Protein AF-A0A6J4F9N8-F1 (afdb_monomer_lite)

Foldseek 3Di:
DDDDDDDPPPPDPVVVVVVVLVVVLVVLVVVLVVVLPPDDPVLNVLSVVLNVLLVVLSVVVVVPDPVVSSVVSVLVSLLSVVLSVLVPDDPDDDDDPVPCVCVCVSDPVVLVVVLVVQAAEAEADFPLCVCLLFAFDDLVQPDAVVSVLVVLVVQLVRRLVRVVVVVDDPQRSSLLSLLQNLLRQAAEAADPCRVWDFALCGHPVDHHPDDDDDPVSSSPHNTHHQVSSAQSSVVSCVVVVWDKFWKDDVPHIFIWTDDPNAIWTAGSLQSKIKRHDLQVQAQNHYIYIYGYRGSCVDPHDNDDPVSVSVNVVVCSCSSRRVGDDIDTDPRDPDDPPVPVPDDPDPDDDD

Radius of gyration: 24.12 Å; chains: 1; bounding box: 54×100×50 Å

Sequence (350 aa):
MAMSGRSVLARCPRYWAERAVLVVSCGALLWGILFVTDGNAKTRVVIAAAGVAFVVATMMVMRGLPRRVTAASLAIGIGLALAVSYVGDYRHHRKLALWKQVFEESLPGAVQSELADRNTILTFRAPSALDMLLSGIDKSTLHDFADVVAAANKFHDRVAPEFRRQRLSDEQARVASLMMFTSGLWGYGNVAAPDKPGCVGTNERKTITGRALTFQDYLESDIGCCTDYAYLLHALLDAAGFTNRLSSIPGHIFNEVQIRGRWHTVDANINVVTDHAWNDVGPQTPLEIMIFPHPGLTPGRLYRRSLLPFRVSQIVRMAAGLVEEASHPAEPPLFLSVSAGAEPAPGTVN

pLDDT: mean 77.74, std 21.71, range [33.16, 98.62]

Secondary structure (DSSP, 8-state):
-------GGGG-HHHHHHHHHHHHHHHHHHHHHHHTTSS-HHHHHHHHHHHHHHHHHHHHHHTT--HHHHHHHHHHHHHHHHHHHHHH--S---SSTHHHHHHHHSS-HHHHHHHHHH-EEEE---GGGHHHHHH----TT--SHHHHHHHHHHHHHHHHHHHHHTT--HHHHHHHHHHHHHHTT-EES-SS-TTS--SSSBSSS-B--SSPPPHHHHHH-SEE-HHHHHHHHHHHHHHTT--EEEEEETTEEEEEEEETTEEEEEETTTTEEESS-GGG--TT---EEEE---GGGSSSTT--TTHHHHHHHHHHHHHHT-PPPPB-PPPPTTS-GGGGG-PPPS----

Structure (mmCIF, N/CA/C/O backbone):
data_AF-A0A6J4F9N8-F1
#
_entry.id   AF-A0A6J4F9N8-F1
#
loop_
_atom_site.group_PDB
_atom_site.id
_atom_site.type_symbol
_atom_site.label_atom_id
_atom_site.label_alt_id
_atom_site.label_comp_id
_atom_site.label_asym_id
_atom_site.label_entity_id
_atom_site.label_seq_id
_atom_site.pdbx_PDB_ins_code
_atom_site.Cartn_x
_atom_site.Cartn_y
_atom_site.Cartn_z
_atom_site.occupancy
_atom_site.B_iso_or_equiv
_atom_site.auth_seq_id
_atom_site.auth_comp_id
_atom_site.auth_asym_id
_atom_site.auth_atom_id
_atom_site.pdbx_PDB_model_num
ATOM 1 N N . MET A 1 1 ? -34.728 69.073 15.956 1.00 38.75 1 MET A N 1
ATOM 2 C CA . MET A 1 1 ? -34.961 67.652 15.615 1.00 38.75 1 MET A CA 1
ATOM 3 C C . MET A 1 1 ? -34.344 67.382 14.254 1.00 38.75 1 MET A C 1
ATOM 5 O O . MET A 1 1 ? -34.886 67.838 13.260 1.00 38.75 1 MET A O 1
ATOM 9 N N . ALA A 1 2 ? -33.191 66.717 14.211 1.00 33.16 2 ALA A N 1
ATOM 10 C CA . ALA A 1 2 ? -32.554 66.281 12.971 1.00 33.16 2 ALA A CA 1
ATOM 11 C C . ALA A 1 2 ? -32.327 64.768 13.081 1.00 33.16 2 ALA A C 1
ATOM 13 O O . ALA A 1 2 ? -31.493 64.326 13.870 1.00 33.16 2 ALA A O 1
ATOM 14 N N . MET A 1 3 ? -33.113 63.975 12.349 1.00 35.97 3 MET A N 1
ATOM 15 C CA . MET A 1 3 ? -32.867 62.539 12.207 1.00 35.97 3 MET A CA 1
ATOM 16 C C . MET A 1 3 ? -31.906 62.330 11.040 1.00 35.97 3 MET A C 1
ATOM 18 O O . MET A 1 3 ? -32.198 62.700 9.906 1.00 35.97 3 MET A O 1
ATOM 22 N N . SER A 1 4 ? -30.742 61.757 11.339 1.00 43.94 4 SER A N 1
ATOM 23 C CA . SER A 1 4 ? -29.754 61.361 10.341 1.00 43.94 4 SER A CA 1
ATOM 24 C C . SER A 1 4 ? -30.119 59.994 9.760 1.00 43.94 4 SER A C 1
ATOM 26 O O . SER A 1 4 ? -30.291 59.012 10.482 1.00 43.94 4 SER A O 1
ATOM 28 N N . GLY A 1 5 ? -30.239 59.930 8.435 1.00 48.72 5 GLY A N 1
ATOM 29 C CA . GLY A 1 5 ? -30.303 58.678 7.694 1.00 48.72 5 GLY A CA 1
ATOM 30 C C . GLY A 1 5 ? -28.911 58.058 7.598 1.00 48.72 5 GLY A C 1
ATOM 31 O O . GLY A 1 5 ? -28.045 58.577 6.895 1.00 48.72 5 GLY A O 1
ATOM 32 N N . ARG A 1 6 ? -28.690 56.930 8.280 1.00 40.31 6 ARG A N 1
ATOM 33 C CA . ARG A 1 6 ? -27.560 56.028 8.016 1.00 40.31 6 ARG A CA 1
ATOM 34 C C . ARG A 1 6 ? -28.066 54.632 7.638 1.00 40.31 6 ARG A C 1
ATOM 36 O O . ARG A 1 6 ? -28.564 53.882 8.467 1.00 40.31 6 ARG A O 1
ATOM 43 N N . SER A 1 7 ? -27.956 54.377 6.333 1.00 44.25 7 SER A N 1
ATOM 44 C CA . SER A 1 7 ? -27.732 53.116 5.605 1.00 44.25 7 SER A CA 1
ATOM 45 C C . SER A 1 7 ? -28.177 51.777 6.228 1.00 44.25 7 SER A C 1
ATOM 47 O O . SER A 1 7 ? -27.459 51.119 6.977 1.00 44.25 7 SER A O 1
ATOM 49 N N . VAL A 1 8 ? -29.298 51.264 5.710 1.00 48.59 8 VAL A N 1
ATOM 50 C CA . VAL A 1 8 ? -29.807 49.886 5.894 1.00 48.59 8 VAL A CA 1
ATOM 51 C C . VAL A 1 8 ? -28.919 48.812 5.224 1.00 48.59 8 VAL A C 1
ATOM 53 O O . VAL A 1 8 ? -29.010 47.631 5.547 1.00 48.59 8 VAL A O 1
ATOM 56 N N . LEU A 1 9 ? -27.985 49.187 4.343 1.00 46.53 9 LEU A N 1
ATOM 57 C CA . LEU A 1 9 ? -27.173 48.231 3.570 1.00 46.53 9 LEU A CA 1
ATOM 58 C C . LEU A 1 9 ? -26.030 47.551 4.351 1.00 46.53 9 LEU A C 1
ATOM 60 O O . LEU A 1 9 ? -25.454 46.584 3.862 1.00 46.53 9 LEU A O 1
ATOM 64 N N . ALA A 1 10 ? -25.707 47.991 5.570 1.00 45.78 10 ALA A N 1
ATOM 65 C CA . ALA A 1 10 ? -24.584 47.428 6.330 1.00 45.78 10 ALA A CA 1
ATOM 66 C C . ALA A 1 10 ? -24.893 46.090 7.037 1.00 45.78 10 ALA A C 1
ATOM 68 O O . ALA A 1 10 ? -23.969 45.438 7.517 1.00 45.78 10 ALA A O 1
ATOM 69 N N . ARG A 1 11 ? -26.162 45.658 7.105 1.00 43.62 11 ARG A N 1
ATOM 70 C CA . ARG A 1 11 ? -26.585 44.487 7.904 1.00 43.62 11 ARG A CA 1
ATOM 71 C C . ARG A 1 11 ? -27.179 43.331 7.095 1.00 43.62 11 ARG A C 1
ATOM 73 O O . ARG A 1 11 ? -27.934 42.543 7.650 1.00 43.62 11 ARG A O 1
ATOM 80 N N . CYS A 1 12 ? -26.854 43.203 5.807 1.00 41.03 12 CYS A N 1
ATOM 81 C CA . CYS A 1 12 ? -27.283 42.049 5.013 1.00 41.03 12 CYS A CA 1
ATOM 82 C C . CYS A 1 12 ? -26.115 41.053 4.839 1.00 41.03 12 CYS A C 1
ATOM 84 O O . CYS A 1 12 ? -25.201 41.333 4.060 1.00 41.03 12 CYS A O 1
ATOM 86 N N . PRO A 1 13 ? -26.112 39.891 5.525 1.00 51.88 13 PRO A N 1
ATOM 87 C CA . PRO A 1 13 ? -25.023 38.905 5.446 1.00 51.88 13 PRO A CA 1
ATOM 88 C C . PRO A 1 13 ? -24.770 38.390 4.022 1.00 51.88 13 PRO A C 1
ATOM 90 O O . PRO A 1 13 ? -23.640 38.068 3.662 1.00 51.88 13 PRO A O 1
ATOM 93 N N . ARG A 1 14 ? -25.817 38.373 3.186 1.00 51.09 14 ARG A N 1
ATOM 94 C CA . ARG A 1 14 ? -25.760 37.952 1.779 1.00 51.09 14 ARG A CA 1
ATOM 95 C C . ARG A 1 14 ? -24.867 38.865 0.930 1.00 51.09 14 ARG A C 1
ATOM 97 O O . ARG A 1 14 ? -24.064 38.376 0.146 1.00 51.09 14 ARG A O 1
ATOM 104 N N . TYR A 1 15 ? -24.933 40.175 1.170 1.00 50.28 15 TYR A N 1
ATOM 105 C CA . TYR A 1 15 ? -24.159 41.182 0.436 1.00 50.28 15 TYR A CA 1
ATOM 106 C C . TYR A 1 15 ? -22.647 41.074 0.701 1.00 50.28 15 TYR A C 1
ATOM 108 O O . TYR A 1 15 ? -21.830 41.233 -0.206 1.00 50.28 15 TYR A O 1
ATOM 116 N N . TRP A 1 16 ? -22.261 40.757 1.940 1.00 51.81 16 TRP A N 1
ATOM 117 C CA . TRP A 1 16 ? -20.855 40.566 2.306 1.00 51.81 16 TRP A CA 1
ATOM 118 C C . TRP A 1 16 ? -20.297 39.227 1.816 1.00 51.81 16 TRP A C 1
ATOM 120 O O . TRP A 1 16 ? -19.148 39.180 1.379 1.00 51.81 16 TRP A O 1
ATOM 130 N N . ALA A 1 17 ? -21.112 38.167 1.807 1.00 52.03 17 ALA A N 1
ATOM 131 C CA . ALA A 1 17 ? -20.725 36.872 1.249 1.00 52.03 17 ALA A CA 1
ATOM 132 C C . ALA A 1 17 ? -20.471 36.951 -0.269 1.00 52.03 17 ALA A C 1
ATOM 134 O O . ALA A 1 17 ? -19.456 36.453 -0.749 1.00 52.03 17 ALA A O 1
ATOM 135 N N . GLU A 1 18 ? -21.334 37.644 -1.017 1.00 49.66 18 GLU A N 1
ATOM 136 C CA . GLU A 1 18 ? -21.176 37.835 -2.467 1.00 49.66 18 GLU A CA 1
ATOM 137 C C . GLU A 1 18 ? -19.919 38.654 -2.811 1.00 49.66 18 GLU A C 1
ATOM 139 O O . GLU A 1 18 ? -19.193 38.324 -3.751 1.00 49.66 18 GLU A O 1
ATOM 144 N N . ARG A 1 19 ? -19.588 39.675 -2.008 1.00 50.94 19 ARG A N 1
ATOM 145 C CA . ARG A 1 19 ? -18.360 40.465 -2.196 1.00 50.94 19 ARG A CA 1
ATOM 146 C C . ARG A 1 19 ? -17.087 39.725 -1.794 1.00 50.94 19 ARG A C 1
ATOM 148 O O . ARG A 1 19 ? -16.077 39.884 -2.472 1.00 50.94 19 ARG A O 1
ATOM 155 N N . ALA A 1 20 ? -17.124 38.903 -0.748 1.00 51.47 20 ALA A N 1
ATOM 156 C CA . ALA A 1 20 ? -15.984 38.074 -0.362 1.00 51.47 20 ALA A CA 1
ATOM 157 C C . ALA A 1 20 ? -15.650 37.040 -1.452 1.00 51.47 20 ALA A C 1
ATOM 159 O O . ALA A 1 20 ? -14.485 36.893 -1.818 1.00 51.47 20 ALA A O 1
ATOM 160 N N . VAL A 1 21 ? -16.666 36.400 -2.043 1.00 51.41 21 VAL A N 1
ATOM 161 C CA . VAL A 1 21 ? -16.484 35.471 -3.172 1.00 51.41 21 VAL A CA 1
ATOM 162 C C . VAL A 1 21 ? -15.902 36.189 -4.390 1.00 51.41 21 VAL A C 1
ATOM 164 O O . VAL A 1 21 ? -14.969 35.674 -5.004 1.00 51.41 21 VAL A O 1
ATOM 167 N N . LEU A 1 22 ? -16.379 37.395 -4.716 1.00 48.38 22 LEU A N 1
ATOM 168 C CA . LEU A 1 22 ? -15.847 38.182 -5.833 1.00 48.38 22 LEU A CA 1
ATOM 169 C C . LEU A 1 22 ? -14.372 38.567 -5.618 1.00 48.38 22 LEU A C 1
ATOM 171 O O . LEU A 1 22 ? -13.565 38.437 -6.533 1.00 48.38 22 LEU A O 1
ATOM 175 N N . VAL A 1 23 ? -13.997 38.988 -4.406 1.00 49.75 23 VAL A N 1
ATOM 176 C CA . VAL A 1 23 ? -12.612 39.366 -4.071 1.00 49.75 23 VAL A CA 1
ATOM 177 C C . VAL A 1 23 ? -11.673 38.157 -4.111 1.00 49.75 23 VAL A C 1
ATOM 179 O O . VAL A 1 23 ? -10.585 38.258 -4.674 1.00 49.75 23 VAL A O 1
ATOM 182 N N . VAL A 1 24 ? -12.101 36.997 -3.600 1.00 52.28 24 VAL A N 1
ATOM 183 C CA . VAL A 1 24 ? -11.313 35.752 -3.658 1.00 52.28 24 VAL A CA 1
ATOM 184 C C . VAL A 1 24 ? -11.182 35.243 -5.097 1.00 52.28 24 VAL A C 1
ATOM 186 O O . VAL A 1 24 ? -10.100 34.824 -5.501 1.00 52.28 24 VAL A O 1
ATOM 189 N N . SER A 1 25 ? -12.242 35.350 -5.903 1.00 48.78 25 SER A N 1
ATOM 190 C CA . SER A 1 25 ? -12.229 34.928 -7.312 1.00 48.78 25 SER A CA 1
ATOM 191 C C . SER A 1 25 ? -11.327 35.816 -8.166 1.00 48.78 25 SER A C 1
ATOM 193 O O . SER A 1 25 ? -10.534 35.309 -8.956 1.00 48.78 25 SER A O 1
ATOM 195 N N . CYS A 1 26 ? -11.388 37.138 -7.975 1.00 47.78 26 CYS A N 1
ATOM 196 C CA . CYS A 1 26 ? -10.492 38.079 -8.645 1.00 47.78 26 CYS A CA 1
ATOM 197 C C . CYS A 1 26 ? -9.040 37.909 -8.179 1.00 47.78 26 CYS A C 1
ATOM 199 O O . CYS A 1 26 ? -8.133 37.990 -9.002 1.00 47.78 26 CYS A O 1
ATOM 201 N N . GLY A 1 27 ? -8.818 37.619 -6.892 1.00 52.28 27 GLY A N 1
ATOM 202 C CA . GLY A 1 27 ? -7.498 37.308 -6.342 1.00 52.28 27 GLY A CA 1
ATOM 203 C C . GLY A 1 27 ? -6.893 36.039 -6.943 1.00 52.28 27 GLY A C 1
ATOM 204 O O . GLY A 1 27 ? -5.752 36.072 -7.387 1.00 52.28 27 GLY A O 1
ATOM 205 N N . ALA A 1 28 ? -7.665 34.952 -7.043 1.00 51.09 28 ALA A N 1
ATOM 206 C CA . ALA A 1 28 ? -7.227 33.697 -7.659 1.00 51.09 28 ALA A CA 1
ATOM 207 C C . ALA A 1 28 ? -6.958 33.841 -9.168 1.00 51.09 28 ALA A C 1
ATOM 209 O O . ALA A 1 28 ? -5.994 33.270 -9.679 1.00 51.09 28 ALA A O 1
ATOM 210 N N . LEU A 1 29 ? -7.759 34.648 -9.877 1.00 49.97 29 LEU A N 1
ATOM 211 C CA . LEU A 1 29 ? -7.545 34.949 -11.294 1.00 49.97 29 LEU A CA 1
ATOM 212 C C . LEU A 1 29 ? -6.266 35.776 -11.510 1.00 49.97 29 LEU A C 1
ATOM 214 O O . LEU A 1 29 ? -5.465 35.441 -12.378 1.00 49.97 29 LEU A O 1
ATOM 218 N N . LEU A 1 30 ? -6.037 36.816 -10.697 1.00 49.91 30 LEU A N 1
ATOM 219 C CA . LEU A 1 30 ? -4.799 37.606 -10.735 1.00 49.91 30 LEU A CA 1
ATOM 220 C C . LEU A 1 30 ? -3.575 36.767 -10.351 1.00 49.91 30 LEU A C 1
ATOM 222 O O . LEU A 1 30 ? -2.526 36.910 -10.972 1.00 49.91 30 LEU A O 1
ATOM 226 N N . TRP A 1 31 ? -3.710 35.869 -9.376 1.00 52.28 31 TRP A N 1
ATOM 227 C CA . TRP A 1 31 ? -2.641 34.964 -8.954 1.00 52.28 31 TRP A CA 1
ATOM 228 C C . TRP A 1 31 ? -2.284 33.955 -10.057 1.00 52.28 31 TRP A C 1
ATOM 230 O O . TRP A 1 31 ? -1.107 33.758 -10.353 1.00 52.28 31 TRP A O 1
ATOM 240 N N . GLY A 1 32 ? -3.288 33.408 -10.754 1.00 51.28 32 GLY A N 1
ATOM 241 C CA . GLY A 1 32 ? -3.089 32.583 -11.947 1.00 51.28 32 GLY A CA 1
ATOM 242 C C . GLY A 1 32 ? -2.430 33.345 -13.103 1.00 51.28 32 GLY A C 1
ATOM 243 O O . GLY A 1 32 ? -1.516 32.823 -13.732 1.00 51.28 32 GLY A O 1
ATOM 244 N N . ILE A 1 33 ? -2.825 34.599 -13.355 1.00 50.44 33 ILE A N 1
ATOM 245 C CA . ILE A 1 33 ? -2.232 35.448 -14.406 1.00 50.44 33 ILE A CA 1
ATOM 246 C C . ILE A 1 33 ? -0.766 35.797 -14.093 1.00 50.44 33 ILE A C 1
ATOM 248 O O . ILE A 1 33 ? 0.068 35.780 -14.998 1.00 50.44 33 ILE A O 1
ATOM 252 N N . LEU A 1 34 ? -0.432 36.068 -12.828 1.00 46.81 34 LEU A N 1
ATOM 253 C CA . LEU A 1 34 ? 0.929 36.425 -12.411 1.00 46.81 34 LEU A CA 1
ATOM 254 C C . LEU A 1 34 ? 1.915 35.244 -12.473 1.00 46.81 34 LEU A C 1
ATOM 256 O O . LEU A 1 34 ? 3.096 35.480 -12.704 1.00 46.81 34 LEU A O 1
ATOM 260 N N . PHE A 1 35 ? 1.451 33.995 -12.342 1.00 49.16 35 PHE A N 1
ATOM 261 C CA . PHE A 1 35 ? 2.291 32.788 -12.461 1.00 49.16 35 PHE A CA 1
ATOM 262 C C . PHE A 1 35 ? 2.352 32.189 -13.880 1.00 49.16 35 PHE A C 1
ATOM 264 O O . PHE A 1 35 ? 3.209 31.354 -14.173 1.00 49.16 35 PHE A O 1
ATOM 271 N N . VAL A 1 36 ? 1.491 32.632 -14.803 1.00 50.34 36 VAL A N 1
ATOM 272 C CA . VAL A 1 36 ? 1.518 32.215 -16.221 1.00 50.34 36 VAL A CA 1
ATOM 273 C C . VAL A 1 36 ? 2.736 32.776 -16.976 1.00 50.34 36 VAL A C 1
ATOM 275 O O . VAL A 1 36 ? 3.057 32.304 -18.067 1.00 50.34 36 VAL A O 1
ATOM 278 N N . THR A 1 37 ? 3.472 33.731 -16.411 1.00 47.47 37 THR A N 1
ATOM 279 C CA . THR A 1 37 ? 4.602 34.381 -17.090 1.00 47.47 37 THR A CA 1
ATOM 280 C C . THR A 1 37 ? 5.883 33.538 -17.136 1.00 47.47 37 THR A C 1
ATOM 282 O O . THR A 1 37 ? 6.675 33.758 -18.053 1.00 47.47 37 THR A O 1
ATOM 285 N N . ASP A 1 38 ? 6.041 32.516 -16.279 1.00 46.25 38 ASP A N 1
ATOM 286 C CA . ASP A 1 38 ? 7.321 31.787 -16.114 1.00 46.25 38 ASP A CA 1
ATOM 287 C C . ASP A 1 38 ? 7.272 30.264 -16.408 1.00 46.25 38 ASP A C 1
ATOM 289 O O . ASP A 1 38 ? 8.265 29.550 -16.300 1.00 46.25 38 ASP A O 1
ATOM 293 N N . GLY A 1 39 ? 6.124 29.727 -16.844 1.00 54.16 39 GLY A N 1
ATOM 294 C CA . GLY A 1 39 ? 5.984 28.311 -17.243 1.00 54.16 39 GLY A CA 1
ATOM 295 C C . GLY A 1 39 ? 6.197 28.058 -18.743 1.00 54.16 39 GLY A C 1
ATOM 296 O O . GLY A 1 39 ? 6.059 28.975 -19.553 1.00 54.16 39 GLY A O 1
ATOM 297 N N . ASN A 1 40 ? 6.455 26.810 -19.162 1.00 73.06 40 ASN A N 1
ATOM 298 C CA . ASN A 1 40 ? 6.404 26.442 -20.588 1.00 73.06 40 ASN A CA 1
ATOM 299 C C . ASN A 1 40 ? 4.954 26.502 -21.129 1.00 73.06 40 ASN A C 1
ATOM 301 O O . ASN A 1 40 ? 3.991 26.502 -20.359 1.00 73.06 40 ASN A O 1
ATOM 305 N N . ALA A 1 41 ? 4.780 26.532 -22.455 1.00 62.94 41 ALA A N 1
ATOM 306 C CA . ALA A 1 41 ? 3.466 26.704 -23.088 1.00 62.94 41 ALA A CA 1
ATOM 307 C C . ALA A 1 41 ? 2.409 25.673 -22.638 1.00 62.94 41 ALA A C 1
ATOM 309 O O . ALA A 1 41 ? 1.241 26.027 -22.494 1.00 62.94 41 ALA A O 1
ATOM 310 N N . LYS A 1 42 ? 2.802 24.422 -22.350 1.00 55.44 42 LYS A N 1
ATOM 311 C CA . LYS A 1 42 ? 1.877 23.387 -21.859 1.00 55.44 42 LYS A CA 1
ATOM 312 C C . LYS A 1 42 ? 1.417 23.676 -20.430 1.00 55.44 42 LYS A C 1
ATOM 314 O O . LYS A 1 42 ? 0.224 23.602 -20.157 1.00 55.44 42 LYS A O 1
ATOM 319 N N . THR A 1 43 ? 2.329 24.077 -19.545 1.00 59.09 43 THR A N 1
ATOM 320 C CA . THR A 1 43 ? 1.997 24.464 -18.164 1.00 59.09 43 THR A CA 1
ATOM 321 C C . THR A 1 43 ? 1.037 25.654 -18.135 1.00 59.09 43 THR A C 1
ATOM 323 O O . THR A 1 43 ? 0.066 25.643 -17.382 1.00 59.09 43 THR A O 1
ATOM 326 N N . ARG A 1 44 ? 1.239 26.645 -19.015 1.00 61.38 44 ARG A N 1
ATOM 327 C CA . ARG A 1 44 ? 0.351 27.816 -19.128 1.00 61.38 44 ARG A CA 1
ATOM 328 C C . ARG A 1 44 ? -1.074 27.436 -19.534 1.00 61.38 44 ARG A C 1
ATOM 330 O O . ARG A 1 44 ? -2.023 27.959 -18.960 1.00 61.38 44 ARG A O 1
ATOM 337 N N . VAL A 1 45 ? -1.228 26.507 -20.481 1.00 63.38 45 VAL A N 1
ATOM 338 C CA . VAL A 1 45 ? -2.546 26.020 -20.928 1.00 63.38 45 VAL A CA 1
ATOM 339 C C . VAL A 1 45 ? -3.275 25.280 -19.807 1.00 63.38 45 VAL A C 1
ATOM 341 O O . VAL A 1 45 ? -4.467 25.503 -19.611 1.00 63.38 45 VAL A O 1
ATOM 344 N N . VAL A 1 46 ? -2.569 24.452 -19.032 1.00 62.16 46 VAL A N 1
ATOM 345 C CA . VAL A 1 46 ? -3.166 23.718 -17.904 1.00 62.16 46 VAL A CA 1
ATOM 346 C C . VAL A 1 46 ? -3.606 24.671 -16.788 1.00 62.16 46 VAL A C 1
ATOM 348 O O . VAL A 1 46 ? -4.725 24.548 -16.295 1.00 62.16 46 VAL A O 1
ATOM 351 N N . ILE A 1 47 ? -2.777 25.660 -16.433 1.00 64.12 47 ILE A N 1
ATOM 352 C CA . ILE A 1 47 ? -3.128 26.681 -15.429 1.00 64.12 47 ILE A CA 1
ATOM 353 C C . ILE A 1 47 ? -4.332 27.509 -15.898 1.00 64.12 47 ILE A C 1
ATOM 355 O O . ILE A 1 47 ? -5.265 27.727 -15.126 1.00 64.12 47 ILE A O 1
ATOM 359 N N . ALA A 1 48 ? -4.354 27.924 -17.168 1.00 62.12 48 ALA A N 1
ATOM 360 C CA . ALA A 1 48 ? -5.477 28.665 -17.734 1.00 62.12 48 ALA A CA 1
ATOM 361 C C . ALA A 1 48 ? -6.774 27.838 -17.723 1.00 62.12 48 ALA A C 1
ATOM 363 O O . ALA A 1 48 ? -7.818 28.341 -17.310 1.00 62.12 48 ALA A O 1
ATOM 364 N N . ALA A 1 49 ? -6.713 26.560 -18.108 1.00 62.16 49 ALA A N 1
ATOM 365 C CA . ALA A 1 49 ? -7.865 25.661 -18.084 1.00 62.16 49 ALA A CA 1
ATOM 366 C C . ALA A 1 49 ? -8.393 25.429 -16.656 1.00 62.16 49 ALA A C 1
ATOM 368 O O . ALA A 1 49 ? -9.603 25.480 -16.436 1.00 62.16 49 ALA A O 1
ATOM 369 N N . ALA A 1 50 ? -7.501 25.247 -15.676 1.00 63.94 50 ALA A N 1
ATOM 370 C CA . ALA A 1 50 ? -7.870 25.119 -14.266 1.00 63.94 50 ALA A CA 1
ATOM 371 C C . ALA A 1 50 ? -8.507 26.409 -13.716 1.00 63.94 50 ALA A C 1
ATOM 373 O O . ALA A 1 50 ? -9.518 26.347 -13.017 1.00 63.94 50 ALA A O 1
ATOM 374 N N . GLY A 1 51 ? -7.974 27.579 -14.087 1.00 67.56 51 GLY A N 1
ATOM 375 C CA . GLY A 1 51 ? -8.550 28.879 -13.733 1.00 67.56 51 GLY A CA 1
ATOM 376 C C . GLY A 1 51 ? -9.954 29.078 -14.310 1.00 67.56 51 GLY A C 1
ATOM 377 O O . GLY A 1 51 ? -10.865 29.485 -13.591 1.00 67.56 51 GLY A O 1
ATOM 378 N N . VAL A 1 52 ? -10.168 28.718 -15.579 1.00 64.62 52 VAL A N 1
ATOM 379 C CA . VAL A 1 52 ? -11.498 28.764 -16.211 1.00 64.62 52 VAL A CA 1
ATOM 380 C C . VAL A 1 52 ? -12.467 27.799 -15.526 1.00 64.62 52 VAL A C 1
ATOM 382 O O . VAL A 1 52 ? -13.585 28.196 -15.200 1.00 64.62 52 VAL A O 1
ATOM 385 N N . ALA A 1 53 ? -12.046 26.563 -15.240 1.00 59.56 53 ALA A N 1
ATOM 386 C CA . ALA A 1 53 ? -12.873 25.587 -14.530 1.00 59.56 53 ALA A CA 1
ATOM 387 C C . ALA A 1 53 ? -13.276 26.084 -13.129 1.00 59.56 53 ALA A C 1
ATOM 389 O O . ALA A 1 53 ? -14.434 25.944 -12.736 1.00 59.56 53 ALA A O 1
ATOM 390 N N . PHE A 1 54 ? -12.358 26.734 -12.407 1.00 67.75 54 PHE A N 1
ATOM 391 C CA . PHE A 1 54 ? -12.627 27.343 -11.104 1.00 67.75 54 PHE A CA 1
ATOM 392 C C . PHE A 1 54 ? -13.638 28.495 -11.189 1.00 67.75 54 PHE A C 1
ATOM 394 O O . PHE A 1 54 ? -14.570 28.568 -10.384 1.00 67.75 54 PHE A O 1
ATOM 401 N N . VAL A 1 55 ? -13.507 29.378 -12.185 1.00 63.47 55 VAL A N 1
ATOM 402 C CA . VAL A 1 55 ? -14.469 30.468 -12.424 1.00 63.47 55 VAL A CA 1
ATOM 403 C C . VAL A 1 55 ? -15.852 29.906 -12.749 1.00 63.47 55 VAL A C 1
ATOM 405 O O . VAL A 1 55 ? -16.841 30.345 -12.163 1.00 63.47 55 VAL A O 1
ATOM 408 N N . VAL A 1 56 ? -15.936 28.898 -13.621 1.00 64.12 56 VAL A N 1
ATOM 409 C CA .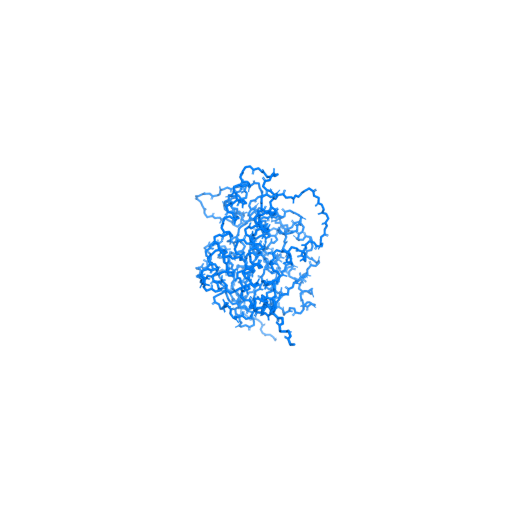 VAL A 1 56 ? -17.206 28.248 -13.982 1.00 64.12 56 VAL A CA 1
ATOM 410 C C . VAL A 1 56 ? -17.846 27.581 -12.765 1.00 64.12 56 VAL A C 1
ATOM 412 O O . VAL A 1 56 ? -19.028 27.811 -12.504 1.00 64.12 56 VAL A O 1
ATOM 415 N N . ALA A 1 57 ? -17.070 26.836 -11.972 1.00 59.44 57 ALA A N 1
ATOM 416 C CA . ALA A 1 57 ? -17.539 26.238 -10.726 1.00 59.44 57 ALA A CA 1
ATOM 417 C C . ALA A 1 57 ? -18.067 27.308 -9.761 1.00 59.44 57 ALA A C 1
ATOM 419 O O . ALA A 1 57 ? -19.153 27.152 -9.212 1.00 59.44 57 ALA A O 1
ATOM 420 N N . THR A 1 58 ? -17.367 28.438 -9.626 1.00 61.25 58 THR A N 1
ATOM 421 C CA . THR A 1 58 ? -17.771 29.562 -8.767 1.00 61.25 58 THR A CA 1
ATOM 422 C C . THR A 1 58 ? -19.067 30.226 -9.249 1.00 61.25 58 THR A C 1
ATOM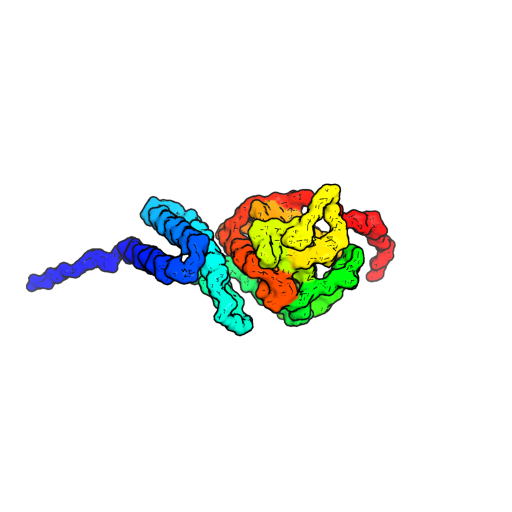 424 O O . THR A 1 58 ? -19.970 30.495 -8.454 1.00 61.25 58 THR A O 1
ATOM 427 N N . MET A 1 59 ? -19.216 30.435 -10.560 1.00 59.44 59 MET A N 1
ATOM 428 C CA . MET A 1 59 ? -20.458 30.939 -11.157 1.00 59.44 59 MET A CA 1
ATOM 429 C C . MET A 1 59 ? -21.630 29.972 -10.956 1.00 59.44 59 MET A C 1
ATOM 431 O O . MET A 1 59 ? -22.761 30.408 -10.741 1.00 59.44 59 MET A O 1
ATOM 435 N N . MET A 1 60 ? -21.367 28.665 -10.979 1.00 57.34 60 MET A N 1
ATOM 436 C CA . MET A 1 60 ? -22.345 27.626 -10.662 1.00 57.34 60 MET A CA 1
ATOM 437 C C . MET A 1 60 ? -22.801 27.687 -9.193 1.00 57.34 60 MET A C 1
ATOM 439 O O . MET A 1 60 ? -23.999 27.567 -8.932 1.00 57.34 60 MET A O 1
ATOM 443 N N . VAL A 1 61 ? -21.903 27.986 -8.244 1.00 57.09 61 VAL A N 1
ATOM 444 C CA . VAL A 1 61 ? -22.269 28.237 -6.831 1.00 57.09 61 VAL A CA 1
ATOM 445 C C . VAL A 1 61 ? -23.212 29.424 -6.697 1.00 57.09 61 VAL A C 1
ATOM 447 O O . VAL A 1 61 ? -24.230 29.337 -6.012 1.00 57.09 61 VAL A O 1
ATOM 450 N N . MET A 1 62 ? -22.895 30.534 -7.371 1.00 58.22 62 MET A N 1
ATOM 451 C CA . MET A 1 62 ? -23.709 31.753 -7.313 1.00 58.22 62 MET A CA 1
ATOM 452 C C . MET A 1 62 ? -25.117 31.550 -7.890 1.00 58.22 62 MET A C 1
ATOM 454 O O . MET A 1 62 ? -26.038 32.276 -7.527 1.00 58.22 62 MET A O 1
ATOM 458 N N . ARG A 1 63 ? -25.313 30.534 -8.740 1.00 67.00 63 ARG A N 1
ATOM 459 C CA . ARG A 1 63 ? -26.617 30.165 -9.313 1.00 67.00 63 ARG A CA 1
ATOM 460 C C . ARG A 1 63 ? -27.438 29.196 -8.455 1.00 67.00 63 ARG A C 1
ATOM 462 O O . ARG A 1 63 ? -28.485 28.743 -8.903 1.00 67.00 63 ARG A O 1
ATOM 469 N N . GLY A 1 64 ? -27.015 28.910 -7.222 1.00 60.88 64 GLY A N 1
ATOM 470 C CA . GLY A 1 64 ? -27.829 28.161 -6.259 1.00 60.88 64 GLY A CA 1
ATOM 471 C C . GLY A 1 64 ? -27.801 26.643 -6.440 1.00 60.88 64 GLY A C 1
ATOM 472 O O . GLY A 1 64 ? -28.720 25.963 -5.987 1.00 60.88 64 GLY A O 1
ATOM 473 N N . LEU A 1 65 ? -26.755 26.099 -7.070 1.00 57.03 65 LEU A N 1
ATOM 474 C CA . LEU A 1 65 ? -26.520 24.655 -7.053 1.00 57.03 65 LEU A CA 1
ATOM 475 C C . LEU A 1 65 ? -26.311 24.151 -5.610 1.00 57.03 65 LEU A C 1
ATOM 477 O O . LEU A 1 65 ? -25.823 24.900 -4.754 1.00 57.03 65 LEU A O 1
ATOM 481 N N . PRO A 1 66 ? -26.674 22.888 -5.311 1.00 58.00 66 PRO A N 1
ATOM 482 C CA . PRO A 1 66 ? -26.538 22.334 -3.972 1.00 58.00 66 PRO A CA 1
ATOM 483 C C . PRO A 1 66 ? -25.096 22.472 -3.477 1.00 58.00 66 PRO A C 1
ATOM 485 O O . PRO A 1 66 ? -24.164 22.069 -4.172 1.00 58.00 66 PRO A O 1
ATOM 488 N N . ARG A 1 67 ? -24.914 22.974 -2.246 1.00 52.44 67 ARG A N 1
ATOM 489 C CA . ARG A 1 67 ? -23.599 23.213 -1.603 1.00 52.44 67 ARG A CA 1
ATOM 490 C C . ARG A 1 67 ? -22.617 22.033 -1.706 1.00 52.44 67 ARG A C 1
ATOM 492 O O . ARG A 1 67 ? -21.410 22.232 -1.663 1.00 52.44 67 ARG A O 1
ATOM 499 N N . ARG A 1 68 ? -23.132 20.812 -1.866 1.00 52.00 68 ARG A N 1
ATOM 500 C CA . ARG A 1 68 ? -22.361 19.568 -1.995 1.00 52.00 68 ARG A CA 1
ATOM 501 C C . ARG A 1 68 ? -21.651 19.426 -3.348 1.00 52.00 68 ARG A C 1
ATOM 503 O O . ARG A 1 68 ? -20.512 18.979 -3.377 1.00 52.00 68 ARG A O 1
ATOM 510 N N . VAL A 1 69 ? -22.278 19.865 -4.443 1.00 50.94 69 VAL A N 1
ATOM 511 C CA . VAL A 1 69 ? -21.656 19.872 -5.784 1.00 50.94 69 VAL A CA 1
ATOM 512 C C . VAL A 1 69 ? -20.507 20.881 -5.808 1.00 50.94 69 VAL A C 1
ATOM 514 O O . VAL A 1 69 ? -19.424 20.600 -6.309 1.00 50.94 69 VAL A O 1
ATOM 517 N N . THR A 1 70 ? -20.712 22.019 -5.148 1.00 55.50 70 THR A N 1
ATOM 518 C CA . THR A 1 70 ? -19.714 23.074 -4.985 1.00 55.50 70 THR A CA 1
ATOM 519 C C . THR A 1 70 ? -18.456 22.611 -4.250 1.00 55.50 70 THR A C 1
ATOM 521 O O . THR A 1 70 ? -17.353 22.873 -4.720 1.00 55.50 70 THR A O 1
ATOM 524 N N . ALA A 1 71 ? -18.603 21.933 -3.108 1.00 51.56 71 ALA A N 1
ATOM 525 C CA . ALA A 1 71 ? -17.464 21.501 -2.297 1.00 51.56 71 ALA A CA 1
ATOM 526 C C . ALA A 1 71 ? -16.601 20.456 -3.025 1.00 51.56 71 ALA A C 1
ATOM 528 O O . ALA A 1 71 ? -15.375 20.558 -3.018 1.00 51.56 71 ALA A O 1
ATOM 529 N N . ALA A 1 72 ? -17.233 19.507 -3.725 1.00 50.78 72 ALA A N 1
ATOM 530 C CA . ALA A 1 72 ? -16.530 18.496 -4.510 1.00 50.78 72 ALA A CA 1
ATOM 531 C C . ALA A 1 72 ? -15.786 19.109 -5.711 1.00 50.78 72 ALA A C 1
ATOM 533 O O . ALA A 1 72 ? -14.606 18.827 -5.912 1.00 50.78 72 ALA A O 1
ATOM 534 N N . SER A 1 73 ? -16.426 20.005 -6.474 1.00 50.88 73 SER A N 1
ATOM 535 C CA . SER A 1 73 ? -15.768 20.702 -7.591 1.00 50.88 73 SER A CA 1
ATOM 536 C C . SER A 1 73 ? -14.611 21.593 -7.129 1.00 50.88 73 SER A C 1
ATOM 538 O O . SER A 1 73 ? -13.591 21.675 -7.814 1.00 50.88 73 SER A O 1
ATOM 540 N N . LEU A 1 74 ? -14.733 22.220 -5.955 1.00 55.53 74 LEU A N 1
ATOM 541 C CA . LEU A 1 74 ? -13.674 23.030 -5.356 1.00 55.53 74 LEU A CA 1
ATOM 542 C C . LEU A 1 74 ? -12.489 22.165 -4.896 1.00 55.53 74 LEU A C 1
ATOM 544 O O . LEU A 1 74 ? -11.345 22.492 -5.198 1.00 55.53 74 LEU A O 1
ATOM 548 N N . ALA A 1 75 ? -12.752 21.037 -4.228 1.00 53.66 75 ALA A N 1
ATOM 549 C CA . ALA A 1 75 ? -11.716 20.100 -3.794 1.00 53.66 75 ALA A CA 1
ATOM 550 C C . ALA A 1 75 ? -10.948 19.497 -4.984 1.00 53.66 75 ALA A C 1
ATOM 552 O O . ALA A 1 75 ? -9.720 19.417 -4.949 1.00 53.66 75 ALA A O 1
ATOM 553 N N . ILE A 1 76 ? -11.650 19.153 -6.071 1.00 53.75 76 ILE A N 1
ATOM 554 C CA . ILE A 1 76 ? -11.038 18.663 -7.315 1.00 53.75 76 ILE A CA 1
ATOM 555 C C . ILE A 1 76 ? -10.196 19.762 -7.978 1.00 53.75 76 ILE A C 1
ATOM 557 O O . ILE A 1 76 ? -9.049 19.513 -8.348 1.00 53.75 76 ILE A O 1
ATOM 561 N N . GLY A 1 77 ? -10.728 20.986 -8.091 1.00 54.91 77 GLY A N 1
ATOM 562 C CA . GLY A 1 77 ? -10.005 22.119 -8.676 1.00 54.91 77 GLY A CA 1
ATOM 563 C C . GLY A 1 77 ? -8.728 22.476 -7.909 1.00 54.91 77 GLY A C 1
ATOM 564 O O . GLY A 1 77 ? -7.701 22.770 -8.517 1.00 54.91 77 GLY A O 1
ATOM 565 N N . ILE A 1 78 ? -8.763 22.381 -6.580 1.00 57.69 78 ILE A N 1
ATOM 566 C CA . ILE A 1 78 ? -7.614 22.671 -5.715 1.00 57.69 78 ILE A CA 1
ATOM 567 C C . ILE A 1 78 ? -6.591 21.534 -5.752 1.00 57.69 78 ILE A C 1
ATOM 569 O O . ILE A 1 78 ? -5.398 21.806 -5.879 1.00 57.69 78 ILE A O 1
ATOM 573 N N . GLY A 1 79 ? -7.036 20.273 -5.765 1.00 53.16 79 GLY A N 1
ATOM 574 C CA . GLY A 1 79 ? -6.153 19.123 -5.982 1.00 53.16 79 GLY A CA 1
ATOM 575 C C . GLY A 1 79 ? -5.391 19.208 -7.311 1.00 53.16 79 GLY A C 1
ATOM 576 O O . GLY A 1 79 ? -4.189 18.944 -7.355 1.00 53.16 79 GLY A O 1
ATOM 577 N N . LEU A 1 80 ? -6.057 19.662 -8.378 1.00 50.66 80 LEU A N 1
ATOM 578 C CA . LEU A 1 80 ? -5.433 19.921 -9.680 1.00 50.66 80 LEU A CA 1
ATOM 579 C C . LEU A 1 80 ? -4.453 21.102 -9.640 1.00 50.66 80 LEU A C 1
ATOM 581 O O . LEU A 1 80 ? -3.347 20.985 -10.165 1.00 50.66 80 LEU A O 1
ATOM 585 N N . ALA A 1 81 ? -4.813 22.215 -8.996 1.00 50.81 81 ALA A N 1
ATOM 586 C CA . ALA A 1 81 ? -3.931 23.376 -8.871 1.00 50.81 81 ALA A CA 1
ATOM 587 C C . ALA A 1 81 ? -2.640 23.046 -8.099 1.00 50.81 81 ALA A C 1
ATOM 589 O O . ALA A 1 81 ? -1.552 23.443 -8.510 1.00 50.81 81 ALA A O 1
ATOM 590 N N . LEU A 1 82 ? -2.738 22.261 -7.025 1.00 54.19 82 LEU A N 1
ATOM 591 C CA . LEU A 1 82 ? -1.585 21.838 -6.228 1.00 54.19 82 LEU A CA 1
ATOM 592 C C . LEU A 1 82 ? -0.703 20.838 -6.968 1.00 54.19 82 LEU A C 1
ATOM 594 O O . LEU A 1 82 ? 0.520 20.949 -6.909 1.00 54.19 82 LEU A O 1
ATOM 598 N N . ALA A 1 83 ? -1.299 19.914 -7.724 1.00 50.41 83 ALA A N 1
ATOM 599 C CA . ALA A 1 83 ? -0.544 19.012 -8.588 1.00 50.41 83 ALA A CA 1
ATOM 600 C C . ALA A 1 83 ? 0.269 19.785 -9.643 1.00 50.41 83 ALA A C 1
ATOM 602 O O . ALA A 1 83 ? 1.410 19.422 -9.921 1.00 50.41 83 ALA A O 1
ATOM 603 N N . VAL A 1 84 ? -0.279 20.878 -10.187 1.00 48.94 84 VAL A N 1
ATOM 604 C CA . VAL A 1 84 ? 0.392 21.730 -11.184 1.00 48.94 84 VAL A CA 1
ATOM 605 C C . VAL A 1 84 ? 1.488 22.596 -10.557 1.00 48.94 84 VAL A C 1
ATOM 607 O O . VAL A 1 84 ? 2.602 22.628 -11.082 1.00 48.94 84 VAL A O 1
ATOM 610 N N . SER A 1 85 ? 1.227 23.236 -9.414 1.00 46.41 85 SER A N 1
ATOM 611 C CA . SER A 1 85 ? 2.234 24.021 -8.681 1.00 46.41 85 SER A CA 1
ATOM 612 C C . SER A 1 85 ? 3.398 23.152 -8.205 1.00 46.41 85 SER A C 1
ATOM 614 O O . SER A 1 85 ? 4.554 23.565 -8.272 1.00 46.41 85 SER A O 1
ATOM 616 N N . TYR A 1 86 ? 3.119 21.906 -7.814 1.00 49.75 86 TYR A N 1
ATOM 617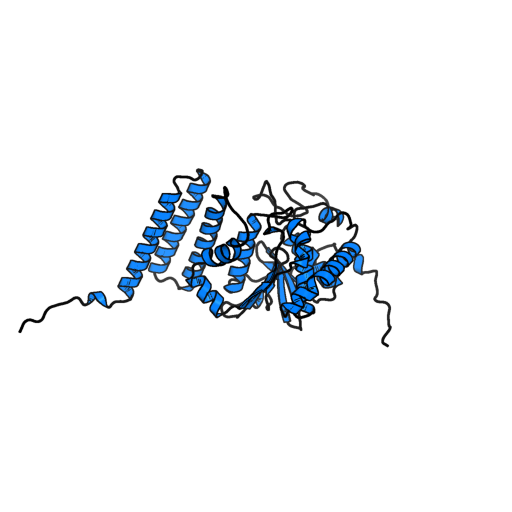 C CA . TYR A 1 86 ? 4.151 20.970 -7.387 1.00 49.75 86 TYR A CA 1
ATOM 618 C C . TYR A 1 86 ? 5.078 20.546 -8.526 1.00 49.75 86 TYR A C 1
ATOM 620 O O . TYR A 1 86 ? 6.190 20.126 -8.231 1.00 49.75 86 TYR A O 1
ATOM 628 N N . VAL A 1 87 ? 4.678 20.658 -9.804 1.00 47.38 87 VAL A N 1
ATOM 629 C CA . VAL A 1 87 ? 5.518 20.321 -10.972 1.00 47.38 87 VAL A CA 1
ATOM 630 C C . VAL A 1 87 ? 6.589 21.390 -11.253 1.00 47.38 87 VAL A C 1
ATOM 632 O O . VAL A 1 87 ? 7.655 21.038 -11.766 1.00 47.38 87 VAL A O 1
ATOM 635 N N . GLY A 1 88 ? 6.352 22.647 -10.860 1.00 37.94 88 GLY A N 1
ATOM 636 C CA . GLY A 1 88 ? 7.118 23.817 -11.306 1.00 37.94 88 GLY A CA 1
ATOM 637 C C . GLY A 1 88 ? 8.412 24.152 -10.558 1.00 37.94 88 GLY A C 1
ATOM 638 O O . GLY A 1 88 ? 9.302 24.722 -11.180 1.00 37.94 88 GLY A O 1
ATOM 639 N N . ASP A 1 89 ? 8.568 23.793 -9.280 1.00 42.44 89 ASP A N 1
ATOM 640 C CA . ASP A 1 89 ? 9.673 24.336 -8.475 1.00 42.44 89 ASP A CA 1
ATOM 641 C C . ASP A 1 89 ? 10.378 23.263 -7.635 1.00 42.44 89 ASP A C 1
ATOM 643 O O . ASP A 1 89 ? 9.792 22.682 -6.725 1.00 42.44 89 ASP A O 1
ATOM 647 N N . TYR A 1 90 ? 11.636 22.949 -7.970 1.00 45.12 90 TYR A N 1
ATOM 648 C CA . TYR A 1 90 ? 12.495 22.118 -7.113 1.00 45.12 90 TYR A CA 1
ATOM 649 C C . TYR A 1 90 ? 13.988 22.405 -7.318 1.00 45.12 90 TYR A C 1
ATOM 651 O O . TYR A 1 90 ? 14.819 21.503 -7.443 1.00 45.12 90 TYR A O 1
ATOM 659 N N . ARG A 1 91 ? 14.361 23.689 -7.326 1.00 39.88 91 ARG A N 1
ATOM 660 C CA . ARG A 1 91 ? 15.750 24.097 -7.072 1.00 39.88 91 ARG A CA 1
ATOM 661 C C . ARG A 1 91 ? 15.857 24.797 -5.722 1.00 39.88 91 ARG A C 1
ATOM 663 O O . ARG A 1 91 ? 16.313 25.922 -5.688 1.00 39.88 91 ARG A O 1
ATOM 670 N N . HIS A 1 92 ? 15.502 24.127 -4.624 1.00 42.47 92 HIS A N 1
ATOM 671 C CA . HIS A 1 92 ? 16.184 24.220 -3.320 1.00 42.47 92 HIS A CA 1
ATOM 672 C C . HIS A 1 92 ? 15.400 23.511 -2.197 1.00 42.47 92 HIS A C 1
ATOM 674 O O . HIS A 1 92 ? 14.180 23.517 -2.163 1.00 42.47 92 HIS A O 1
ATOM 680 N N . HIS A 1 93 ? 16.172 22.998 -1.232 1.00 43.72 93 HIS A N 1
ATOM 681 C CA . HIS A 1 93 ? 15.849 22.777 0.187 1.00 43.72 93 HIS A CA 1
ATOM 682 C C . HIS A 1 93 ? 15.509 21.383 0.759 1.00 43.72 93 HIS A C 1
ATOM 684 O O . HIS A 1 93 ? 14.584 20.680 0.375 1.00 43.72 93 HIS A O 1
ATOM 690 N N . ARG A 1 94 ? 16.369 21.055 1.745 1.00 39.56 94 ARG A N 1
ATOM 691 C CA . ARG A 1 94 ? 16.180 20.687 3.169 1.00 39.56 94 ARG A CA 1
ATOM 692 C C . ARG A 1 94 ? 14.907 19.957 3.642 1.00 39.56 94 ARG A C 1
ATOM 694 O O . ARG A 1 94 ? 13.787 20.190 3.223 1.00 39.56 94 ARG A O 1
ATOM 701 N N . LYS A 1 95 ? 15.181 19.084 4.621 1.00 44.94 95 LYS A N 1
ATOM 702 C CA . LYS A 1 95 ? 14.408 17.942 5.127 1.00 44.94 95 LYS A CA 1
ATOM 703 C C . LYS A 1 95 ? 13.277 18.299 6.117 1.00 44.94 95 LYS A C 1
ATOM 705 O O . LYS A 1 95 ? 13.400 19.219 6.918 1.00 44.94 95 LYS A O 1
ATOM 710 N N . LEU A 1 96 ? 12.267 17.419 6.137 1.00 34.19 96 LEU A N 1
ATOM 711 C CA . LEU A 1 96 ? 11.352 17.051 7.240 1.00 34.19 96 LEU A CA 1
ATOM 712 C C . LEU A 1 96 ? 10.270 18.038 7.731 1.00 34.19 96 LEU A C 1
ATOM 714 O O . LEU A 1 96 ? 9.237 17.555 8.186 1.00 34.19 96 LEU A O 1
ATOM 718 N N . ALA A 1 97 ? 10.402 19.360 7.581 1.00 36.03 97 ALA A N 1
ATOM 719 C CA . ALA A 1 97 ? 9.311 20.297 7.930 1.00 36.03 97 ALA A CA 1
ATOM 720 C C . ALA A 1 97 ? 8.147 20.299 6.910 1.00 36.03 97 ALA A C 1
ATOM 722 O O . ALA A 1 97 ? 7.020 20.667 7.237 1.00 36.03 97 ALA A O 1
ATOM 723 N N . LEU A 1 98 ? 8.404 19.803 5.695 1.00 42.25 98 LEU A N 1
ATOM 724 C CA . LEU A 1 98 ? 7.468 19.832 4.571 1.00 42.25 98 LEU A CA 1
ATOM 725 C C . LEU A 1 98 ? 6.245 18.917 4.749 1.00 42.25 98 LEU A C 1
ATOM 727 O O . LEU A 1 98 ? 5.269 19.072 4.035 1.00 42.25 98 LEU A O 1
ATOM 731 N N . TRP A 1 99 ? 6.276 17.942 5.663 1.00 39.00 99 TRP A N 1
ATOM 732 C CA . TRP A 1 99 ? 5.191 16.955 5.778 1.00 39.00 99 TRP A CA 1
ATOM 733 C C . TRP A 1 99 ? 3.932 17.547 6.413 1.00 39.00 99 TRP A C 1
ATOM 735 O O . TRP A 1 99 ? 2.827 17.360 5.910 1.00 39.00 99 TRP A O 1
ATOM 745 N N . LYS A 1 100 ? 4.126 18.311 7.492 1.00 40.62 100 LYS A N 1
ATOM 746 C CA . LYS A 1 100 ? 3.060 19.076 8.136 1.00 40.62 100 LYS A CA 1
ATOM 747 C C . LYS A 1 100 ? 2.582 20.182 7.195 1.00 40.62 100 LYS A C 1
ATOM 749 O O . LYS A 1 100 ? 1.394 20.308 6.966 1.00 40.62 100 LYS A O 1
ATOM 754 N N . GLN A 1 101 ? 3.523 20.868 6.552 1.00 39.88 101 GLN A N 1
ATOM 755 C CA . GLN A 1 101 ? 3.248 21.962 5.631 1.00 39.88 101 GLN A CA 1
ATOM 756 C C . GLN A 1 101 ? 2.491 21.521 4.370 1.00 39.88 101 GLN A C 1
ATOM 758 O O . GLN A 1 101 ? 1.506 22.137 4.014 1.00 39.88 101 GLN A O 1
ATOM 763 N N . VAL A 1 102 ? 2.858 20.419 3.717 1.00 46.75 102 VAL A N 1
ATOM 764 C CA . VAL A 1 102 ? 2.128 19.939 2.534 1.00 46.75 102 VAL A CA 1
ATOM 765 C C . VAL A 1 102 ? 0.740 19.450 2.928 1.00 46.75 102 VAL A C 1
ATOM 767 O O . VAL A 1 102 ? -0.209 19.774 2.235 1.00 46.75 102 VAL A O 1
ATOM 770 N N . PHE A 1 103 ? 0.563 18.729 4.034 1.00 47.50 103 PHE A N 1
ATOM 771 C CA . PHE A 1 103 ? -0.782 18.308 4.436 1.00 47.50 103 PHE A CA 1
ATOM 772 C C . PHE A 1 103 ? -1.657 19.499 4.882 1.00 47.50 103 PHE A C 1
ATOM 774 O O . PHE A 1 103 ? -2.822 19.569 4.491 1.00 47.50 103 PHE A O 1
ATOM 781 N N . GLU A 1 104 ? -1.081 20.459 5.617 1.00 46.69 104 GLU A N 1
ATOM 782 C CA . GLU A 1 104 ? -1.762 21.655 6.141 1.00 46.69 104 GLU A CA 1
ATOM 783 C C . GLU A 1 104 ? -1.936 22.789 5.107 1.00 46.69 104 GLU A C 1
ATOM 785 O O . GLU A 1 104 ? -2.865 23.580 5.229 1.00 46.69 104 GLU A O 1
ATOM 790 N N . GLU A 1 105 ? -1.125 22.862 4.050 1.00 44.25 105 GLU A N 1
ATOM 791 C CA . GLU A 1 105 ? -1.239 23.885 2.992 1.00 44.25 105 GLU A CA 1
ATOM 792 C C . GLU A 1 105 ? -1.928 23.362 1.718 1.00 44.25 105 GLU A C 1
ATOM 794 O O . GLU A 1 105 ? -2.434 24.156 0.926 1.00 44.25 105 GLU A O 1
ATOM 799 N N . SER A 1 106 ? -1.998 22.039 1.511 1.00 45.69 106 SER A N 1
ATOM 800 C CA . SER A 1 106 ? -2.614 21.434 0.308 1.00 45.69 106 SER A CA 1
ATOM 801 C C . SER A 1 106 ? -4.123 21.215 0.413 1.00 45.69 106 SER A C 1
ATOM 803 O O . SER A 1 106 ? -4.767 20.802 -0.548 1.00 45.69 106 SER A O 1
ATOM 805 N N . LEU A 1 107 ? -4.722 21.450 1.574 1.00 51.81 107 LEU A N 1
ATOM 806 C CA . LEU A 1 107 ? -6.174 21.440 1.713 1.00 51.81 107 LEU A CA 1
ATOM 807 C C . LEU A 1 107 ? -6.583 22.814 2.241 1.00 51.81 107 LEU A C 1
ATOM 809 O O . LEU A 1 107 ? -5.983 23.287 3.201 1.00 51.81 107 LEU A O 1
ATOM 813 N N . PRO A 1 108 ? -7.573 23.497 1.643 1.00 56.06 108 PRO A N 1
ATOM 814 C CA . PRO A 1 108 ? -8.069 24.749 2.201 1.00 56.06 108 PRO A CA 1
ATOM 815 C C . PRO A 1 108 ? -8.456 24.523 3.658 1.00 56.06 108 PRO A C 1
ATOM 817 O O . PRO A 1 108 ? -9.114 23.525 3.951 1.00 56.06 108 PRO A O 1
ATOM 820 N N . GLY A 1 109 ? -8.095 25.439 4.558 1.00 58.06 109 GLY A N 1
ATOM 821 C CA . GLY A 1 109 ? -8.315 25.254 5.999 1.00 58.06 109 GLY A CA 1
ATOM 822 C C . GLY A 1 109 ? -9.757 24.879 6.379 1.00 58.06 109 GLY A C 1
ATOM 823 O O . GLY A 1 109 ? -9.959 24.139 7.332 1.00 58.06 109 GLY A O 1
ATOM 824 N N . ALA A 1 110 ? -10.753 25.295 5.586 1.00 55.75 110 ALA A N 1
ATOM 825 C CA . ALA A 1 110 ? -12.155 24.904 5.764 1.00 55.75 110 ALA A CA 1
ATOM 826 C C . ALA A 1 110 ? -12.438 23.417 5.459 1.00 55.75 110 ALA A C 1
ATOM 828 O O . ALA A 1 110 ? -13.241 22.787 6.141 1.00 55.75 110 ALA A O 1
ATOM 829 N N . VAL A 1 111 ? -11.772 22.841 4.451 1.00 56.94 111 VAL A N 1
ATOM 830 C CA . VAL A 1 111 ? -11.870 21.406 4.135 1.00 56.94 111 VAL A CA 1
ATOM 831 C C . VAL A 1 111 ? -11.143 20.597 5.203 1.00 56.94 111 VAL A C 1
ATOM 833 O O . VAL A 1 111 ? -11.631 19.555 5.620 1.00 56.94 111 VAL A O 1
ATOM 836 N N . GLN A 1 112 ? -10.008 21.094 5.698 1.00 60.47 112 GLN A N 1
ATOM 837 C CA . GLN A 1 112 ? -9.310 20.444 6.805 1.00 60.47 112 GLN A CA 1
ATOM 838 C C . GLN A 1 112 ? -10.134 20.439 8.083 1.00 60.47 112 GLN A C 1
ATOM 840 O O . GLN A 1 112 ? -10.206 19.393 8.709 1.00 60.47 112 GLN A O 1
ATOM 845 N N . SER A 1 113 ? -10.775 21.552 8.457 1.00 67.00 113 SER A N 1
ATOM 846 C CA . SER A 1 113 ? -11.604 21.591 9.666 1.00 67.00 113 SER A CA 1
ATOM 847 C C . SER A 1 113 ? -12.794 20.636 9.567 1.00 67.00 113 SER A C 1
ATOM 849 O O . SER A 1 113 ? -13.019 19.854 10.479 1.00 67.00 113 SER A O 1
ATOM 851 N N . GLU A 1 114 ? -13.499 20.612 8.430 1.00 68.56 114 GLU A N 1
ATOM 852 C CA . GLU A 1 114 ? -14.655 19.720 8.252 1.00 68.56 114 GLU A CA 1
ATOM 853 C C . GLU A 1 114 ? -14.251 18.235 8.218 1.00 68.56 114 GLU A C 1
ATOM 855 O O . GLU A 1 114 ? -14.943 17.380 8.773 1.00 68.56 114 GLU A O 1
ATOM 860 N N . LEU A 1 115 ? -13.112 17.911 7.599 1.00 71.50 115 LEU A N 1
ATOM 861 C CA . LEU A 1 115 ? -12.581 16.548 7.608 1.00 71.50 115 LEU A CA 1
ATOM 862 C C . LEU A 1 115 ? -12.003 16.160 8.976 1.00 71.50 115 LEU A C 1
ATOM 864 O O . LEU A 1 115 ? -12.094 14.991 9.340 1.00 71.50 115 LEU A O 1
ATOM 868 N N . ALA A 1 116 ? -11.427 17.097 9.728 1.00 76.19 116 ALA A N 1
ATOM 869 C CA . ALA A 1 116 ? -10.839 16.842 11.043 1.00 76.19 116 ALA A CA 1
ATOM 870 C C . ALA A 1 116 ? -11.894 16.668 12.141 1.00 76.19 116 ALA A C 1
ATOM 872 O O . ALA A 1 116 ? -11.677 15.885 13.059 1.00 76.19 116 ALA A O 1
ATOM 873 N N . ASP A 1 117 ? -13.047 17.335 12.034 1.00 82.62 117 ASP A N 1
ATOM 874 C CA . ASP A 1 117 ? -14.111 17.239 13.042 1.00 82.62 117 ASP A CA 1
ATOM 875 C C . ASP A 1 117 ? -14.736 15.835 13.113 1.00 82.62 117 ASP A C 1
ATOM 877 O O . ASP A 1 117 ? -15.293 15.448 14.141 1.00 82.62 117 ASP A O 1
ATOM 881 N N . ARG A 1 118 ? -14.643 15.056 12.027 1.00 86.56 118 ARG A N 1
ATOM 882 C CA . ARG A 1 118 ? -15.272 13.730 11.909 1.00 86.56 118 ARG A CA 1
ATOM 883 C C . ARG A 1 118 ? -14.291 12.566 11.818 1.00 86.56 118 ARG A C 1
ATOM 885 O O . ARG A 1 118 ? -14.665 11.440 12.131 1.00 86.56 118 ARG A O 1
ATOM 892 N N . ASN A 1 119 ? -13.071 12.811 11.341 1.00 92.75 119 ASN A N 1
ATOM 893 C CA . ASN A 1 119 ? -12.088 11.763 11.101 1.00 92.75 119 ASN A CA 1
ATOM 894 C C . ASN A 1 119 ? -10.939 11.872 12.099 1.00 92.75 119 ASN A C 1
ATOM 896 O O . ASN A 1 119 ? -10.407 12.951 12.351 1.00 92.75 119 ASN A O 1
ATOM 900 N N . THR A 1 120 ? -10.483 10.728 12.595 1.00 94.50 120 THR A N 1
ATOM 901 C CA . THR A 1 120 ? -9.255 10.632 13.380 1.00 94.50 120 THR A CA 1
ATOM 902 C C . THR A 1 120 ? -8.106 10.269 12.449 1.00 94.50 120 THR A C 1
ATOM 904 O O . THR A 1 120 ? -8.063 9.165 11.916 1.00 94.50 120 THR A O 1
ATOM 907 N N . ILE A 1 121 ? -7.155 11.181 12.241 1.00 92.06 121 ILE A N 1
ATOM 908 C CA . ILE A 1 121 ? -5.967 10.912 11.418 1.00 92.06 121 ILE A CA 1
ATOM 909 C C . ILE A 1 121 ? -4.785 10.588 12.331 1.00 92.06 121 ILE A C 1
ATOM 911 O O . ILE A 1 121 ? -4.293 11.445 13.065 1.00 92.06 121 ILE A O 1
ATOM 915 N N . LEU A 1 122 ? -4.301 9.351 12.258 1.00 93.44 122 LEU A N 1
ATOM 916 C CA . LEU A 1 122 ? -3.167 8.861 13.034 1.00 93.44 122 LEU A CA 1
ATOM 917 C C . LEU A 1 122 ? -1.957 8.696 12.118 1.00 93.44 122 LEU A C 1
ATOM 919 O O . LEU A 1 122 ? -2.014 7.975 11.129 1.00 93.44 122 LEU A O 1
ATOM 923 N N . THR A 1 123 ? -0.840 9.350 12.436 1.00 92.88 123 THR A N 1
ATOM 924 C CA . THR A 1 123 ? 0.410 9.196 11.675 1.00 92.88 123 THR A CA 1
ATOM 925 C C . THR A 1 123 ? 1.423 8.398 12.475 1.00 92.88 123 THR A C 1
ATOM 927 O O . THR A 1 123 ? 1.788 8.782 13.587 1.00 92.88 123 THR A O 1
ATOM 930 N N . PHE A 1 124 ? 1.922 7.323 11.877 1.00 94.31 124 PHE A N 1
ATOM 931 C CA . PHE A 1 124 ? 2.866 6.412 12.507 1.00 94.31 124 PHE A CA 1
ATOM 932 C C . PHE A 1 124 ? 4.296 6.677 12.064 1.00 94.31 124 PHE A C 1
ATOM 934 O O . PHE A 1 124 ? 4.576 7.142 10.957 1.00 94.31 124 PHE A O 1
ATOM 941 N N . ARG A 1 125 ? 5.229 6.345 12.952 1.00 91.31 125 ARG A N 1
ATOM 942 C CA . ARG A 1 125 ? 6.666 6.344 12.681 1.00 91.31 125 ARG A CA 1
ATOM 943 C C . ARG A 1 125 ? 7.200 4.924 12.803 1.00 91.31 125 ARG A C 1
ATOM 945 O O . ARG A 1 125 ? 6.747 4.168 13.657 1.00 91.31 125 ARG A O 1
ATOM 952 N N . ALA A 1 126 ? 8.195 4.601 11.986 1.00 87.62 126 ALA A N 1
ATOM 953 C CA . ALA A 1 126 ? 8.933 3.345 12.072 1.00 87.62 126 ALA A CA 1
ATOM 954 C C . ALA A 1 126 ? 10.436 3.600 11.855 1.00 87.62 126 ALA A C 1
ATOM 956 O O . ALA A 1 126 ? 10.951 3.325 10.769 1.00 87.62 126 ALA A O 1
ATOM 957 N N . PRO A 1 127 ? 11.150 4.211 12.824 1.00 83.75 127 PRO A N 1
ATOM 958 C CA . PRO A 1 127 ? 12.589 4.457 12.704 1.00 83.75 127 PRO A CA 1
ATOM 959 C C . PRO A 1 127 ? 13.390 3.189 12.399 1.00 83.75 127 PRO A C 1
ATOM 961 O O . PRO A 1 127 ? 14.322 3.237 11.600 1.00 83.75 127 PRO A O 1
ATOM 964 N N . SER A 1 128 ? 12.984 2.046 12.957 1.00 84.44 128 SER A N 1
ATOM 965 C CA . SER A 1 128 ? 13.580 0.733 12.672 1.00 84.44 128 SER A CA 1
ATOM 966 C C . SER A 1 128 ? 13.455 0.282 11.208 1.00 84.44 128 SER A C 1
ATOM 968 O O . SER A 1 128 ? 14.140 -0.645 10.775 1.00 84.44 128 SER A O 1
ATOM 970 N N . ALA A 1 129 ? 12.602 0.944 10.425 1.00 85.06 129 ALA A N 1
ATOM 971 C CA . ALA A 1 129 ? 12.407 0.693 9.007 1.00 85.06 129 ALA A CA 1
ATOM 972 C C . ALA A 1 129 ? 13.170 1.681 8.106 1.00 85.06 129 ALA A C 1
ATOM 974 O O . ALA A 1 129 ? 12.997 1.628 6.891 1.00 85.06 129 ALA A O 1
ATOM 975 N N . LEU A 1 130 ? 14.000 2.577 8.660 1.00 83.62 130 LEU A N 1
ATOM 976 C CA . LEU A 1 130 ? 14.656 3.646 7.898 1.00 83.62 130 LEU A CA 1
ATOM 977 C C . LEU A 1 130 ? 15.455 3.129 6.695 1.00 83.62 130 LEU A C 1
ATOM 979 O O . LEU A 1 130 ? 15.318 3.678 5.605 1.00 83.62 130 LEU A O 1
ATOM 983 N N . ASP A 1 131 ? 16.220 2.051 6.862 1.00 85.44 131 ASP A N 1
ATOM 984 C CA . ASP A 1 131 ? 16.995 1.467 5.760 1.00 85.44 131 ASP A CA 1
ATOM 985 C C . ASP A 1 131 ? 16.086 1.004 4.617 1.00 85.44 131 ASP A C 1
ATOM 987 O O . ASP A 1 131 ? 16.366 1.275 3.453 1.00 85.44 131 ASP A O 1
ATOM 991 N N . MET A 1 132 ? 14.946 0.387 4.944 1.00 91.38 132 MET A N 1
ATOM 992 C CA . MET A 1 132 ? 13.934 0.004 3.954 1.00 91.38 132 MET A CA 1
ATOM 993 C C . MET A 1 132 ? 13.289 1.238 3.311 1.00 91.38 132 MET A C 1
ATOM 995 O O . MET A 1 132 ? 13.063 1.250 2.105 1.00 91.38 132 MET A O 1
ATOM 999 N N . LEU A 1 133 ? 13.050 2.313 4.067 1.00 83.81 133 LEU A N 1
ATOM 1000 C CA . LEU A 1 133 ? 12.496 3.553 3.514 1.00 83.81 133 LEU A CA 1
ATOM 1001 C C . LEU A 1 133 ? 13.443 4.237 2.517 1.00 83.81 133 LEU A C 1
ATOM 1003 O O . LEU A 1 133 ? 12.972 4.867 1.573 1.00 83.81 133 LEU A O 1
ATOM 1007 N N . LEU A 1 134 ? 14.759 4.124 2.716 1.00 87.44 134 LEU A N 1
ATOM 1008 C CA . LEU A 1 134 ? 15.772 4.749 1.860 1.00 87.44 134 LEU A CA 1
ATOM 1009 C C . LEU A 1 134 ? 16.179 3.857 0.679 1.00 87.44 134 LEU A C 1
ATOM 1011 O O . LEU A 1 134 ? 16.306 4.335 -0.453 1.00 87.44 134 LEU A O 1
ATOM 1015 N N . SER A 1 135 ? 16.364 2.565 0.938 1.00 90.50 135 SER A N 1
ATOM 1016 C CA . SER A 1 135 ? 16.966 1.609 0.003 1.00 90.50 135 SER A CA 1
ATOM 1017 C C . SER A 1 135 ? 15.971 0.584 -0.547 1.00 90.50 135 SER A C 1
ATOM 1019 O O . SER A 1 135 ? 16.287 -0.116 -1.507 1.00 90.50 135 SER A O 1
ATOM 1021 N N . GLY A 1 136 ? 14.755 0.507 -0.007 1.00 92.31 136 GLY A N 1
ATOM 1022 C CA . GLY A 1 136 ? 13.815 -0.582 -0.279 1.00 92.31 136 GLY A CA 1
ATOM 1023 C C . GLY A 1 136 ? 14.234 -1.901 0.379 1.00 92.31 136 GLY A C 1
ATOM 1024 O O . GLY A 1 136 ? 15.185 -1.959 1.157 1.00 92.31 136 GLY A O 1
ATOM 1025 N N . ILE A 1 137 ? 13.512 -2.968 0.053 1.00 94.69 137 ILE A N 1
ATOM 1026 C CA . ILE A 1 137 ? 13.871 -4.347 0.392 1.00 94.69 137 ILE A CA 1
ATOM 1027 C C . ILE A 1 137 ? 14.950 -4.835 -0.581 1.00 94.69 137 ILE A C 1
ATOM 1029 O O . ILE A 1 137 ? 14.876 -4.577 -1.788 1.00 94.69 137 ILE A O 1
ATOM 1033 N N . ASP A 1 138 ? 15.959 -5.526 -0.049 1.00 94.69 138 ASP A N 1
ATOM 1034 C CA . ASP A 1 138 ? 16.939 -6.248 -0.856 1.00 94.69 138 ASP A CA 1
ATOM 1035 C C . ASP A 1 138 ? 16.278 -7.497 -1.446 1.00 94.69 138 ASP A C 1
ATOM 1037 O O . ASP A 1 138 ? 15.909 -8.422 -0.727 1.00 94.69 138 ASP A O 1
ATOM 1041 N N . LYS A 1 139 ? 16.089 -7.488 -2.766 1.00 95.25 139 LYS A N 1
ATOM 1042 C CA . LYS A 1 139 ? 15.431 -8.576 -3.497 1.00 95.25 139 LYS A CA 1
ATOM 1043 C C . LYS A 1 139 ? 16.406 -9.677 -3.916 1.00 95.25 139 LYS A C 1
ATOM 1045 O O . LYS A 1 139 ? 15.958 -10.714 -4.382 1.00 95.25 139 LYS A O 1
ATOM 1050 N N . SER A 1 140 ? 17.718 -9.475 -3.756 1.00 94.75 140 SER A N 1
ATOM 1051 C CA . SER A 1 140 ? 18.726 -10.467 -4.155 1.00 94.75 140 SER A CA 1
ATOM 1052 C C . SER A 1 140 ? 18.699 -11.732 -3.294 1.00 94.75 140 SER A C 1
ATOM 1054 O O . SER A 1 140 ? 19.154 -12.782 -3.737 1.00 94.75 140 SER A O 1
ATOM 1056 N N . THR A 1 141 ? 18.124 -11.643 -2.093 1.00 94.19 141 THR A N 1
ATOM 1057 C CA . THR A 1 141 ? 17.945 -12.764 -1.162 1.00 94.19 141 THR A CA 1
ATOM 1058 C C . THR A 1 141 ? 16.579 -13.440 -1.287 1.00 94.19 141 THR A C 1
ATOM 1060 O O . THR A 1 141 ? 16.219 -14.214 -0.408 1.00 94.19 141 THR A O 1
ATOM 1063 N N . LEU A 1 142 ? 15.772 -13.071 -2.285 1.00 95.31 142 LEU A N 1
ATOM 1064 C CA . LEU A 1 142 ? 14.430 -13.605 -2.498 1.00 95.31 142 LEU A CA 1
ATOM 1065 C C . LEU A 1 142 ? 14.469 -14.464 -3.761 1.00 95.31 142 LEU A C 1
ATOM 1067 O O . LEU A 1 142 ? 14.879 -13.980 -4.817 1.00 95.31 142 LEU A O 1
ATOM 1071 N N . HIS A 1 143 ? 14.081 -15.731 -3.664 1.00 93.88 143 HIS A N 1
ATOM 1072 C CA . HIS A 1 143 ? 14.082 -16.657 -4.801 1.00 93.88 143 HIS A CA 1
ATOM 1073 C C . HIS A 1 143 ? 12.694 -17.231 -5.070 1.00 93.88 143 HIS A C 1
ATOM 1075 O O . HIS A 1 143 ? 12.319 -17.434 -6.226 1.00 93.88 143 HIS A O 1
ATOM 1081 N N . ASP A 1 144 ? 11.900 -17.412 -4.020 1.00 92.81 144 ASP A N 1
ATOM 1082 C CA . ASP A 1 144 ? 10.512 -17.849 -4.103 1.00 92.81 144 ASP A CA 1
ATOM 1083 C C . ASP A 1 144 ? 9.609 -17.086 -3.117 1.00 92.81 144 ASP A C 1
ATOM 1085 O O . ASP A 1 144 ? 10.026 -16.150 -2.428 1.00 92.81 144 ASP A O 1
ATOM 1089 N N . PHE A 1 145 ? 8.327 -17.453 -3.073 1.00 92.00 145 PHE A N 1
ATOM 1090 C CA . PHE A 1 145 ? 7.374 -16.812 -2.172 1.00 92.00 145 PHE A CA 1
ATOM 1091 C C . PHE A 1 145 ? 7.648 -17.118 -0.689 1.00 92.00 145 PHE A C 1
ATOM 1093 O O . PHE A 1 145 ? 7.367 -16.273 0.162 1.00 92.00 145 PHE A O 1
ATOM 1100 N N . ALA A 1 146 ? 8.219 -18.281 -0.359 1.00 93.88 146 ALA A N 1
ATOM 1101 C CA . ALA A 1 146 ? 8.546 -18.621 1.023 1.00 93.88 146 ALA A CA 1
ATOM 1102 C C . ALA A 1 146 ? 9.637 -17.688 1.569 1.00 93.88 146 ALA A C 1
ATOM 1104 O O . ALA A 1 146 ? 9.511 -17.204 2.698 1.00 93.88 146 ALA A O 1
ATOM 1105 N N . ASP A 1 147 ? 10.632 -17.335 0.748 1.00 95.00 147 ASP A N 1
ATOM 1106 C CA . ASP A 1 147 ? 11.629 -16.318 1.099 1.00 95.00 147 ASP A CA 1
ATOM 1107 C C . ASP A 1 147 ? 10.984 -14.954 1.371 1.00 95.00 147 ASP A C 1
ATOM 1109 O O . ASP A 1 147 ? 11.360 -14.255 2.317 1.00 95.00 147 ASP A O 1
ATOM 1113 N N . VAL A 1 148 ? 9.974 -14.569 0.582 1.00 95.56 148 VAL A N 1
ATOM 1114 C CA . VAL A 1 148 ? 9.240 -13.309 0.786 1.00 95.56 148 VAL A CA 1
ATOM 1115 C C . VAL A 1 148 ? 8.478 -13.330 2.103 1.00 95.56 148 VAL A C 1
ATOM 1117 O O . VAL A 1 148 ? 8.553 -12.361 2.859 1.00 95.56 148 VAL A O 1
ATOM 1120 N N . VAL A 1 149 ? 7.790 -14.430 2.418 1.00 96.06 149 VAL A N 1
ATOM 1121 C CA . VAL A 1 149 ? 7.091 -14.602 3.701 1.00 96.06 149 VAL A CA 1
ATOM 1122 C C . VAL A 1 149 ? 8.081 -14.530 4.865 1.00 96.06 149 VAL A C 1
ATOM 1124 O O . VAL A 1 149 ? 7.841 -13.809 5.837 1.00 96.06 149 VAL A O 1
ATOM 1127 N N . ALA A 1 150 ? 9.223 -15.214 4.768 1.00 96.75 150 ALA A N 1
ATOM 1128 C CA . ALA A 1 150 ? 10.265 -15.186 5.790 1.00 96.75 150 ALA A CA 1
ATOM 1129 C C . ALA A 1 150 ? 10.849 -13.774 5.981 1.00 96.75 150 ALA A C 1
ATOM 1131 O O . ALA A 1 150 ? 10.996 -13.302 7.114 1.00 96.75 150 ALA A O 1
ATOM 1132 N N . ALA A 1 151 ? 11.125 -13.058 4.889 1.00 96.94 151 ALA A N 1
ATOM 1133 C CA . ALA A 1 151 ? 11.603 -11.681 4.927 1.00 96.94 151 ALA A CA 1
ATOM 1134 C C . ALA A 1 151 ? 10.556 -10.722 5.521 1.00 96.94 151 ALA A C 1
ATOM 1136 O O . ALA A 1 151 ? 10.906 -9.866 6.339 1.00 96.94 151 ALA A O 1
ATOM 1137 N N . ALA A 1 152 ? 9.276 -10.893 5.179 1.00 97.31 152 ALA A N 1
ATOM 1138 C CA . ALA A 1 152 ? 8.170 -10.118 5.734 1.00 97.31 152 ALA A CA 1
ATOM 1139 C C . ALA A 1 152 ? 7.985 -10.376 7.240 1.00 97.31 152 ALA A C 1
ATOM 1141 O O . ALA A 1 152 ? 7.767 -9.435 8.004 1.00 97.31 152 ALA A O 1
ATOM 1142 N N . ASN A 1 153 ? 8.152 -11.625 7.691 1.00 97.94 153 ASN A N 1
ATOM 1143 C CA . ASN A 1 153 ? 8.152 -11.990 9.111 1.00 97.94 153 ASN A CA 1
ATOM 1144 C C . ASN A 1 153 ? 9.288 -11.312 9.870 1.00 97.94 153 ASN A C 1
ATOM 1146 O O . ASN A 1 153 ? 9.045 -10.604 10.845 1.00 97.94 153 ASN A O 1
ATOM 1150 N N . LYS A 1 154 ? 10.517 -11.432 9.365 1.00 97.38 154 LYS A N 1
ATOM 1151 C CA . LYS A 1 154 ? 11.684 -10.771 9.957 1.00 97.38 154 LYS A CA 1
ATOM 1152 C C . LYS A 1 154 ? 11.517 -9.249 9.995 1.00 97.38 154 LYS A C 1
ATOM 1154 O O . LYS A 1 154 ? 11.923 -8.594 10.956 1.00 97.38 154 LYS A O 1
ATOM 1159 N N . PHE A 1 155 ? 10.919 -8.670 8.952 1.00 97.06 155 PHE A N 1
ATOM 1160 C CA . PHE A 1 155 ? 10.589 -7.250 8.919 1.00 97.06 155 PHE A CA 1
ATOM 1161 C C . PHE A 1 155 ? 9.572 -6.886 10.007 1.00 97.06 155 PHE A C 1
ATOM 1163 O O . PHE A 1 155 ? 9.792 -5.913 10.728 1.00 97.06 155 PHE A O 1
ATOM 1170 N N . HIS A 1 156 ? 8.501 -7.672 10.155 1.00 97.19 156 HIS A N 1
ATOM 1171 C CA . HIS A 1 156 ? 7.504 -7.498 11.208 1.00 97.19 156 HIS A CA 1
ATOM 1172 C C . HIS A 1 156 ? 8.130 -7.538 12.602 1.00 97.19 156 HIS A C 1
ATOM 1174 O O . HIS A 1 156 ? 7.922 -6.602 13.368 1.00 97.19 156 HIS A O 1
ATOM 1180 N N . ASP A 1 157 ? 8.945 -8.546 12.912 1.00 97.19 157 ASP A N 1
ATOM 1181 C CA . ASP A 1 157 ? 9.573 -8.693 14.233 1.00 97.19 157 ASP A CA 1
ATOM 1182 C C . ASP A 1 157 ? 10.398 -7.460 14.619 1.00 97.19 157 ASP A C 1
ATOM 1184 O O . ASP A 1 157 ? 10.416 -7.034 15.776 1.00 97.19 157 ASP A O 1
ATOM 1188 N N . ARG A 1 158 ? 11.032 -6.832 13.622 1.00 96.69 158 ARG A N 1
ATOM 1189 C CA . ARG A 1 158 ? 11.794 -5.596 13.797 1.00 96.69 158 ARG A CA 1
ATOM 1190 C C . ARG A 1 158 ? 10.907 -4.380 14.092 1.00 96.69 158 ARG A C 1
ATOM 1192 O O . ARG A 1 158 ? 11.258 -3.589 14.966 1.00 96.69 158 ARG A O 1
ATOM 1199 N N . VAL A 1 159 ? 9.793 -4.200 13.375 1.00 96.44 159 VAL A N 1
ATOM 1200 C CA . VAL A 1 159 ? 8.974 -2.967 13.449 1.00 96.44 159 VAL A CA 1
ATOM 1201 C C . VAL A 1 159 ? 7.804 -3.054 14.440 1.00 96.44 159 VAL A C 1
ATOM 1203 O O . VAL A 1 159 ? 7.364 -2.036 14.976 1.00 96.44 159 VAL A O 1
ATOM 1206 N N . ALA A 1 160 ? 7.305 -4.254 14.745 1.00 95.44 160 ALA A N 1
ATOM 1207 C CA . ALA A 1 160 ? 6.135 -4.465 15.597 1.00 95.44 160 ALA A CA 1
ATOM 1208 C C . ALA A 1 160 ? 6.254 -3.841 17.001 1.00 95.44 160 ALA A C 1
ATOM 1210 O O . ALA A 1 160 ? 5.275 -3.239 17.456 1.00 95.44 160 ALA A O 1
ATOM 1211 N N . PRO A 1 161 ? 7.413 -3.887 17.698 1.00 97.38 161 PRO A N 1
ATOM 1212 C CA . PRO A 1 161 ? 7.558 -3.222 18.992 1.00 97.38 161 PRO A CA 1
ATOM 1213 C C . PRO A 1 161 ? 7.283 -1.710 18.937 1.00 97.38 161 PRO A C 1
ATOM 1215 O O . PRO A 1 161 ? 6.765 -1.143 19.898 1.00 97.38 161 PRO A O 1
ATOM 1218 N N . GLU A 1 162 ? 7.605 -1.044 17.825 1.00 95.50 162 GLU A N 1
ATOM 1219 C CA . GLU A 1 162 ? 7.341 0.388 17.630 1.00 95.50 162 GLU A CA 1
ATOM 1220 C C . GLU A 1 162 ? 5.855 0.674 17.417 1.00 95.50 162 GLU A C 1
ATOM 1222 O O . GLU A 1 162 ? 5.331 1.638 17.978 1.00 95.50 162 GLU A O 1
ATOM 1227 N N . PHE A 1 163 ? 5.162 -0.163 16.646 1.00 96.25 163 PHE A N 1
ATOM 1228 C CA . PHE A 1 163 ? 3.717 -0.039 16.445 1.00 96.25 163 PHE A CA 1
ATOM 1229 C C . PHE A 1 163 ? 2.933 -0.291 17.730 1.00 96.25 163 PHE A C 1
ATOM 1231 O O . PHE A 1 163 ? 2.048 0.496 18.065 1.00 96.25 163 PHE A O 1
ATOM 1238 N N . ARG A 1 164 ? 3.327 -1.292 18.523 1.00 96.06 164 ARG A N 1
ATOM 1239 C CA . ARG A 1 164 ? 2.737 -1.539 19.849 1.00 96.06 164 ARG A CA 1
ATOM 1240 C C . ARG A 1 164 ? 2.920 -0.353 20.795 1.00 96.06 164 ARG A C 1
ATOM 1242 O O . ARG A 1 164 ? 1.976 0.045 21.472 1.00 96.06 164 ARG A O 1
ATOM 1249 N N . ARG A 1 165 ? 4.102 0.284 20.807 1.00 96.81 165 ARG A N 1
ATOM 1250 C CA . ARG A 1 165 ? 4.332 1.529 21.576 1.00 96.81 165 ARG A CA 1
ATOM 1251 C C . ARG A 1 165 ? 3.440 2.684 21.116 1.00 96.81 165 ARG A C 1
ATOM 1253 O O . ARG A 1 165 ? 3.085 3.536 21.924 1.00 96.81 165 ARG A O 1
ATOM 1260 N N . GLN A 1 166 ? 3.058 2.691 19.842 1.00 95.88 166 GLN A N 1
ATOM 1261 C CA . GLN A 1 166 ? 2.092 3.626 19.258 1.00 95.88 166 GLN A CA 1
ATOM 1262 C C . GLN A 1 166 ? 0.637 3.133 19.377 1.00 95.88 166 GLN A C 1
ATOM 1264 O O . GLN A 1 166 ? -0.246 3.686 18.731 1.00 95.88 166 GLN A O 1
ATOM 1269 N N . ARG A 1 167 ? 0.381 2.146 20.251 1.00 96.75 167 ARG A N 1
ATOM 1270 C CA . ARG A 1 167 ? -0.942 1.615 20.625 1.00 96.75 167 ARG A CA 1
ATOM 1271 C C . ARG A 1 167 ? -1.686 0.848 19.530 1.00 96.75 167 ARG A C 1
ATOM 1273 O O . ARG A 1 167 ? -2.894 0.660 19.648 1.00 96.75 167 ARG A O 1
ATOM 1280 N N . LEU A 1 168 ? -0.984 0.347 18.514 1.00 97.31 168 LEU A N 1
ATOM 1281 C CA . LEU A 1 168 ? -1.570 -0.650 17.617 1.00 97.31 168 LEU A CA 1
ATOM 1282 C C . LEU A 1 168 ? -1.754 -1.969 18.355 1.00 97.31 168 LEU A C 1
ATOM 1284 O O . LEU A 1 168 ? -0.895 -2.393 19.129 1.00 97.31 168 LEU A O 1
ATOM 1288 N N . SER A 1 169 ? -2.863 -2.637 18.059 1.00 97.31 169 SER A N 1
ATOM 1289 C CA . SER A 1 169 ? -3.027 -4.049 18.390 1.00 97.31 169 SER A CA 1
ATOM 1290 C C . SER A 1 169 ? -2.035 -4.935 17.641 1.00 97.31 169 SER A C 1
ATOM 1292 O O . SER A 1 169 ? -1.463 -4.507 16.640 1.00 97.31 169 SER A O 1
ATOM 1294 N N . ASP A 1 170 ? -1.858 -6.181 18.084 1.00 98.00 170 ASP A N 1
ATOM 1295 C CA . ASP A 1 170 ? -0.979 -7.132 17.395 1.00 98.00 170 ASP A CA 1
ATOM 1296 C C . ASP A 1 170 ? -1.401 -7.375 15.941 1.00 98.00 170 ASP A C 1
ATOM 1298 O O . ASP A 1 170 ? -0.557 -7.318 15.049 1.00 98.00 170 ASP A O 1
ATOM 1302 N N . GLU A 1 171 ? -2.700 -7.547 15.679 1.00 98.25 171 GLU A N 1
ATOM 1303 C CA . GLU A 1 171 ? -3.229 -7.702 14.318 1.00 98.25 171 GLU A CA 1
ATOM 1304 C C . GLU A 1 171 ? -2.989 -6.451 13.462 1.00 98.25 171 GLU A C 1
ATOM 1306 O O . GLU A 1 171 ? -2.468 -6.558 12.353 1.00 98.25 171 GLU A O 1
ATOM 1311 N N . GLN A 1 172 ? -3.280 -5.250 13.983 1.00 98.12 172 GLN A N 1
ATOM 1312 C CA . GLN A 1 172 ? -3.014 -4.000 13.255 1.00 98.12 172 GLN A CA 1
ATOM 1313 C C . GLN A 1 172 ? -1.520 -3.812 12.989 1.00 98.12 172 GLN A C 1
ATOM 1315 O O . GLN A 1 172 ? -1.134 -3.436 11.885 1.00 98.12 172 GLN A O 1
ATOM 1320 N N . ALA A 1 173 ? -0.667 -4.083 13.981 1.00 98.19 173 ALA A N 1
ATOM 1321 C CA . ALA A 1 173 ? 0.780 -4.005 13.830 1.00 98.19 173 ALA A CA 1
ATOM 1322 C C . ALA A 1 173 ? 1.265 -4.994 12.768 1.00 98.19 173 ALA A C 1
ATOM 1324 O O . ALA A 1 173 ? 2.115 -4.643 11.950 1.00 98.19 173 ALA A O 1
ATOM 1325 N N . ARG A 1 174 ? 0.712 -6.210 12.743 1.00 98.44 174 ARG A N 1
ATOM 1326 C CA . ARG A 1 174 ? 1.033 -7.235 11.754 1.00 98.44 174 ARG A CA 1
ATOM 1327 C C . ARG A 1 174 ? 0.629 -6.818 10.343 1.00 98.44 174 ARG A C 1
ATOM 1329 O O . ARG A 1 174 ? 1.500 -6.775 9.476 1.00 98.44 174 ARG A O 1
ATOM 1336 N N . VAL A 1 175 ? -0.625 -6.423 10.132 1.00 98.62 175 VAL A N 1
ATOM 1337 C CA . VAL A 1 175 ? -1.128 -5.932 8.838 1.00 98.62 175 VAL A CA 1
ATOM 1338 C C . VAL A 1 175 ? -0.317 -4.728 8.351 1.00 98.62 175 VAL A C 1
ATOM 1340 O O . VAL A 1 175 ? 0.165 -4.725 7.220 1.00 98.62 175 VAL A O 1
ATOM 1343 N N . ALA A 1 176 ? -0.078 -3.740 9.219 1.00 98.31 176 ALA A N 1
ATOM 1344 C CA . ALA A 1 176 ? 0.719 -2.564 8.879 1.00 98.31 176 ALA A CA 1
ATOM 1345 C C . ALA A 1 176 ? 2.160 -2.924 8.483 1.00 98.31 176 ALA A C 1
ATOM 1347 O O . ALA A 1 176 ? 2.716 -2.334 7.557 1.00 98.31 176 ALA A O 1
ATOM 1348 N N . SER A 1 177 ? 2.761 -3.915 9.149 1.00 98.31 177 SER A N 1
ATOM 1349 C CA . SER A 1 177 ? 4.110 -4.392 8.821 1.00 98.31 177 SER A CA 1
ATOM 1350 C C . SER A 1 177 ? 4.165 -5.041 7.439 1.00 98.31 177 SER A C 1
ATOM 1352 O O . SER A 1 177 ? 5.078 -4.741 6.674 1.00 98.31 177 SER A O 1
ATOM 1354 N N . LEU A 1 178 ? 3.192 -5.897 7.105 1.00 98.50 178 LEU A N 1
ATOM 1355 C CA . LEU A 1 178 ? 3.105 -6.562 5.798 1.00 98.50 178 LEU A CA 1
ATOM 1356 C C . LEU A 1 178 ? 2.855 -5.552 4.670 1.00 98.50 178 LEU A C 1
ATOM 1358 O O . LEU A 1 178 ? 3.508 -5.604 3.626 1.00 98.50 178 LEU A O 1
ATOM 1362 N N . MET A 1 179 ? 1.974 -4.580 4.908 1.00 98.56 179 MET A N 1
ATOM 1363 C CA . MET A 1 179 ? 1.711 -3.466 3.996 1.00 98.56 179 MET A CA 1
ATOM 1364 C C . MET A 1 179 ? 2.981 -2.638 3.735 1.00 98.56 179 MET A C 1
ATOM 1366 O O . MET A 1 179 ? 3.359 -2.408 2.582 1.00 98.56 179 MET A O 1
ATOM 1370 N N . MET A 1 180 ? 3.694 -2.249 4.798 1.00 97.94 180 MET A N 1
ATOM 1371 C CA . MET A 1 180 ? 4.947 -1.499 4.678 1.00 97.94 180 MET A CA 1
ATOM 1372 C C . MET A 1 180 ? 6.059 -2.300 4.000 1.00 97.94 180 MET A C 1
ATOM 1374 O O . MET A 1 180 ? 6.805 -1.734 3.204 1.00 97.94 180 MET A O 1
ATOM 1378 N N . PHE A 1 181 ? 6.171 -3.598 4.292 1.00 98.12 181 PHE A N 1
ATOM 1379 C CA . PHE A 1 181 ? 7.115 -4.486 3.620 1.00 98.12 181 PHE A CA 1
ATOM 1380 C C . PHE A 1 181 ? 6.838 -4.540 2.112 1.00 98.12 181 PHE A C 1
ATOM 1382 O O . PHE A 1 181 ? 7.749 -4.318 1.316 1.00 98.12 181 PHE A O 1
ATOM 1389 N N . THR A 1 182 ? 5.572 -4.728 1.728 1.00 97.81 182 THR A N 1
ATOM 1390 C CA . THR A 1 182 ? 5.129 -4.755 0.323 1.00 97.81 182 THR A CA 1
ATOM 1391 C C . THR A 1 182 ? 5.461 -3.445 -0.394 1.00 97.81 182 THR A C 1
ATOM 1393 O O . THR A 1 182 ? 6.024 -3.449 -1.488 1.00 97.81 182 THR A O 1
ATOM 1396 N N . SER A 1 183 ? 5.217 -2.307 0.263 1.00 97.69 183 SER A N 1
ATOM 1397 C CA . SER A 1 183 ? 5.588 -0.978 -0.253 1.00 97.69 183 SER A CA 1
ATOM 1398 C C . SER A 1 183 ? 7.085 -0.834 -0.538 1.00 97.69 183 SER A C 1
ATOM 1400 O O . SER A 1 183 ? 7.493 -0.030 -1.372 1.00 97.69 183 SER A O 1
ATOM 1402 N N . GLY A 1 184 ? 7.915 -1.584 0.192 1.00 97.38 184 GLY A N 1
ATOM 1403 C CA . GLY A 1 184 ? 9.371 -1.580 0.103 1.00 97.38 184 GLY A CA 1
ATOM 1404 C C . GLY A 1 184 ? 9.950 -2.324 -1.096 1.00 97.38 184 GLY A C 1
ATOM 1405 O O . GLY A 1 184 ? 11.164 -2.262 -1.286 1.00 97.38 184 GLY A O 1
ATOM 1406 N N . LEU A 1 185 ? 9.145 -3.018 -1.901 1.00 97.25 185 LEU A N 1
ATOM 1407 C CA . LEU A 1 185 ? 9.653 -3.807 -3.031 1.00 97.25 185 LEU A CA 1
ATOM 1408 C C . LEU A 1 185 ? 9.763 -3.006 -4.331 1.00 97.25 185 LEU A C 1
ATOM 1410 O O . LEU A 1 185 ? 10.685 -3.241 -5.117 1.00 97.25 185 LEU A O 1
ATOM 1414 N N . TRP A 1 186 ? 8.878 -2.027 -4.525 1.00 97.62 186 TRP A N 1
ATOM 1415 C CA . TRP A 1 186 ? 8.768 -1.273 -5.773 1.00 97.62 186 TRP A CA 1
ATOM 1416 C C . TRP A 1 186 ? 8.601 0.223 -5.536 1.00 97.62 186 TRP A C 1
ATOM 1418 O O . TRP A 1 186 ? 8.047 0.661 -4.528 1.00 97.62 186 TRP A O 1
ATOM 1428 N N . GLY A 1 187 ? 9.040 1.025 -6.504 1.00 96.75 187 GLY A N 1
ATOM 1429 C CA . GLY A 1 187 ? 8.610 2.412 -6.613 1.00 96.75 187 GLY A CA 1
ATOM 1430 C C . GLY A 1 187 ? 7.365 2.510 -7.491 1.00 96.75 187 GLY A C 1
ATOM 1431 O O . GLY A 1 187 ? 7.360 1.976 -8.600 1.00 96.75 187 GLY A O 1
ATOM 1432 N N . TYR A 1 188 ? 6.350 3.230 -7.009 1.00 96.19 188 TYR A N 1
ATOM 1433 C CA . TYR A 1 188 ? 5.091 3.468 -7.714 1.00 96.19 188 TYR A CA 1
ATOM 1434 C C . TYR A 1 188 ? 5.271 4.162 -9.073 1.00 96.19 188 TYR A C 1
ATOM 1436 O O . TYR A 1 188 ? 5.595 5.352 -9.155 1.00 96.19 188 TYR A O 1
ATOM 1444 N N . GLY A 1 189 ? 4.997 3.430 -10.147 1.00 93.94 189 GLY A N 1
ATOM 1445 C CA . GLY A 1 189 ? 5.046 3.957 -11.501 1.00 93.94 189 GLY A CA 1
ATOM 1446 C C . GLY A 1 189 ? 6.455 4.276 -12.017 1.00 93.94 189 GLY A C 1
ATOM 1447 O O . GLY A 1 189 ? 7.486 4.057 -11.370 1.00 93.94 189 GLY A O 1
ATOM 1448 N N . ASN A 1 190 ? 6.483 4.793 -13.241 1.00 93.56 190 ASN A N 1
ATOM 1449 C CA . ASN A 1 190 ? 7.701 5.112 -13.979 1.00 93.56 190 ASN A CA 1
ATOM 1450 C C . ASN A 1 190 ? 8.409 6.362 -13.438 1.00 93.56 190 ASN A C 1
ATOM 1452 O O . ASN A 1 190 ? 7.762 7.303 -12.974 1.00 93.56 190 ASN A O 1
ATOM 1456 N N . VAL A 1 191 ? 9.743 6.386 -13.530 1.00 91.62 191 VAL A N 1
ATOM 1457 C CA . VAL A 1 191 ? 10.562 7.529 -13.099 1.00 91.62 191 VAL A CA 1
ATOM 1458 C C . VAL A 1 191 ? 10.769 8.513 -14.245 1.00 91.62 191 VAL A C 1
ATOM 1460 O O . VAL A 1 191 ? 10.550 9.711 -14.081 1.00 91.62 191 VAL A O 1
ATOM 1463 N N . ALA A 1 192 ? 11.208 8.012 -15.398 1.00 92.75 192 ALA A N 1
ATOM 1464 C CA . ALA A 1 192 ? 11.556 8.802 -16.572 1.00 92.75 192 ALA A CA 1
ATOM 1465 C C . ALA A 1 192 ? 10.352 9.051 -17.493 1.00 92.75 192 ALA A C 1
ATOM 1467 O O . ALA A 1 192 ? 10.283 10.097 -18.136 1.00 92.75 192 ALA A O 1
ATOM 1468 N N . ALA A 1 193 ? 9.400 8.117 -17.552 1.00 91.38 193 ALA A N 1
ATOM 1469 C CA . ALA A 1 193 ? 8.202 8.207 -18.387 1.00 91.38 193 ALA A CA 1
ATOM 1470 C C . ALA A 1 193 ? 6.907 8.117 -17.552 1.00 91.38 193 ALA A C 1
ATOM 1472 O O . ALA A 1 193 ? 6.175 7.130 -17.675 1.00 91.38 193 ALA A O 1
ATOM 1473 N N . PRO A 1 194 ? 6.601 9.124 -16.707 1.00 86.94 194 PRO A N 1
ATOM 1474 C CA . PRO A 1 194 ? 5.476 9.082 -15.762 1.00 86.94 194 PRO A CA 1
ATOM 1475 C C . PRO A 1 194 ? 4.101 8.914 -16.427 1.00 86.94 194 PRO A C 1
ATOM 1477 O O . PRO A 1 194 ? 3.171 8.444 -15.781 1.00 86.94 194 PRO A O 1
ATOM 1480 N N . ASP A 1 195 ? 3.987 9.244 -17.715 1.00 85.81 195 ASP A N 1
ATOM 1481 C CA . ASP A 1 195 ? 2.740 9.152 -18.483 1.00 85.81 195 ASP A CA 1
ATOM 1482 C C . ASP A 1 195 ? 2.483 7.737 -19.045 1.00 85.81 195 ASP A C 1
ATOM 1484 O O . ASP A 1 195 ? 1.427 7.471 -19.618 1.00 85.81 195 ASP A O 1
ATOM 1488 N N . LYS A 1 196 ? 3.457 6.822 -18.933 1.00 87.62 196 LYS A N 1
ATOM 1489 C CA . LYS A 1 196 ? 3.330 5.428 -19.385 1.00 87.62 196 LYS A CA 1
ATOM 1490 C C . LYS A 1 196 ? 2.813 4.523 -18.261 1.00 87.62 196 LYS A C 1
ATOM 1492 O O . LYS A 1 196 ? 3.073 4.818 -17.092 1.00 87.62 196 LYS A O 1
ATOM 1497 N N . PRO A 1 197 ? 2.187 3.374 -18.594 1.00 85.62 197 PRO A N 1
ATOM 1498 C CA . PRO A 1 197 ? 1.917 2.326 -17.612 1.00 85.62 197 PRO A CA 1
ATOM 1499 C C . PRO A 1 197 ? 3.202 1.973 -16.861 1.00 85.62 197 PRO A C 1
ATOM 1501 O O . PRO A 1 197 ? 4.258 1.868 -17.485 1.00 85.62 197 PRO A O 1
ATOM 1504 N N . GLY A 1 198 ? 3.123 1.856 -15.538 1.00 93.25 198 GLY A N 1
ATOM 1505 C CA . GLY A 1 198 ? 4.269 1.623 -14.660 1.00 93.25 198 GLY A CA 1
ATOM 1506 C C . GLY A 1 198 ? 4.013 0.470 -13.699 1.00 93.25 198 GLY A C 1
ATOM 1507 O O . GLY A 1 198 ? 4.156 0.638 -12.495 1.00 93.25 198 GLY A O 1
ATOM 1508 N N . CYS A 1 199 ? 3.585 -0.666 -14.241 1.00 95.62 199 CYS A N 1
ATOM 1509 C CA . CYS A 1 199 ? 3.396 -1.922 -13.517 1.00 95.62 199 CYS A CA 1
ATOM 1510 C C . CYS A 1 199 ? 4.590 -2.859 -13.758 1.00 95.62 199 CYS A C 1
ATOM 1512 O O . CYS A 1 199 ? 5.370 -2.657 -14.692 1.00 95.62 199 CYS A O 1
ATOM 1514 N N . VAL A 1 200 ? 4.712 -3.935 -12.982 1.00 95.25 200 VAL A N 1
ATOM 1515 C CA . VAL A 1 200 ? 5.762 -4.955 -13.173 1.00 95.25 200 VAL A CA 1
ATOM 1516 C C . VAL A 1 200 ? 5.776 -5.488 -14.611 1.00 95.25 200 VAL A C 1
ATOM 1518 O O . VAL A 1 200 ? 6.830 -5.535 -15.246 1.00 95.25 200 VAL A O 1
ATOM 1521 N N . GLY A 1 201 ? 4.604 -5.828 -15.157 1.00 93.56 201 GLY A N 1
ATOM 1522 C CA . GLY A 1 201 ? 4.495 -6.368 -16.516 1.00 93.56 201 GLY A CA 1
ATOM 1523 C C . GLY A 1 201 ? 4.725 -5.355 -17.637 1.00 93.56 201 GLY A C 1
ATOM 1524 O O . GLY A 1 201 ? 5.201 -5.722 -18.711 1.00 93.56 201 GLY A O 1
ATOM 1525 N N . THR A 1 202 ? 4.440 -4.079 -17.380 1.00 94.31 202 THR 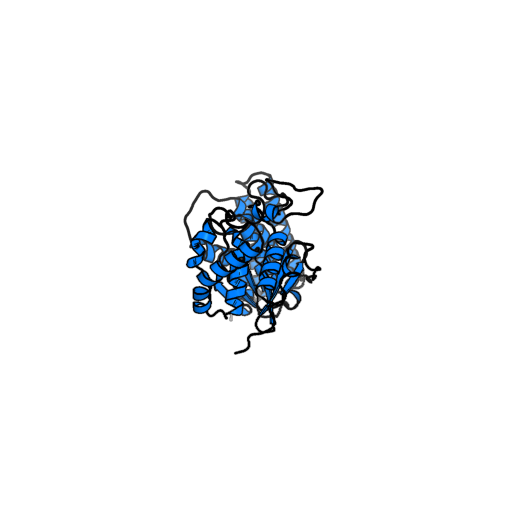A N 1
ATOM 1526 C CA . THR A 1 202 ? 4.529 -3.010 -18.378 1.00 94.31 202 THR A CA 1
ATOM 1527 C C . THR A 1 202 ? 5.004 -1.731 -17.704 1.00 94.31 202 THR A C 1
ATOM 1529 O O . THR A 1 202 ? 4.222 -1.056 -17.033 1.00 94.31 202 THR A O 1
ATOM 1532 N N . ASN A 1 203 ? 6.281 -1.400 -17.896 1.00 95.31 203 ASN A N 1
ATOM 1533 C CA . ASN A 1 203 ? 6.918 -0.184 -17.397 1.00 95.31 203 ASN A CA 1
ATOM 1534 C C . ASN A 1 203 ? 7.941 0.378 -18.397 1.00 95.31 203 ASN A C 1
ATOM 1536 O O . ASN A 1 203 ? 8.128 -0.132 -19.500 1.00 95.31 203 ASN A O 1
ATOM 1540 N N . GLU A 1 204 ? 8.609 1.464 -18.015 1.00 92.56 204 GLU A N 1
ATOM 1541 C CA . GLU A 1 204 ? 9.587 2.161 -18.855 1.00 92.56 204 GLU A CA 1
ATOM 1542 C C . GLU A 1 204 ? 10.849 1.352 -19.183 1.00 92.56 204 GLU A C 1
ATOM 1544 O O . GLU A 1 204 ? 11.548 1.696 -20.134 1.00 92.56 204 GLU A O 1
ATOM 1549 N N . ARG A 1 205 ? 11.155 0.305 -18.407 1.00 93.50 205 ARG A N 1
ATOM 1550 C CA . ARG A 1 205 ? 12.352 -0.530 -18.585 1.00 93.50 205 ARG A CA 1
ATOM 1551 C C . ARG A 1 205 ? 12.050 -1.830 -19.318 1.00 93.50 205 ARG A C 1
ATOM 1553 O O . ARG A 1 205 ? 12.907 -2.337 -20.035 1.00 93.50 205 ARG A O 1
ATOM 1560 N N . LYS A 1 206 ? 10.859 -2.389 -19.109 1.00 91.25 206 LYS A N 1
ATOM 1561 C CA . LYS A 1 206 ? 10.469 -3.710 -19.605 1.00 91.25 206 LYS A CA 1
ATOM 1562 C C . LYS A 1 206 ? 8.995 -3.707 -19.986 1.00 91.25 206 LYS A C 1
ATOM 1564 O O . LYS A 1 206 ? 8.155 -3.113 -19.315 1.00 91.25 206 LYS A O 1
ATOM 1569 N N . THR A 1 207 ? 8.673 -4.405 -21.063 1.00 93.38 207 THR A N 1
ATOM 1570 C CA . THR A 1 207 ? 7.295 -4.723 -21.439 1.00 93.38 207 THR A CA 1
ATOM 1571 C C . THR A 1 207 ? 7.233 -6.213 -21.731 1.00 93.38 207 THR A C 1
ATOM 1573 O O . THR A 1 207 ? 7.884 -6.696 -22.656 1.00 93.38 207 THR A O 1
ATOM 1576 N N . ILE A 1 208 ? 6.506 -6.951 -20.898 1.00 89.88 208 ILE A N 1
ATOM 1577 C CA . ILE A 1 208 ? 6.335 -8.398 -21.000 1.00 89.88 208 ILE A CA 1
ATOM 1578 C C . ILE A 1 208 ? 5.024 -8.648 -21.738 1.00 89.88 208 ILE A C 1
ATOM 1580 O O . ILE A 1 208 ? 3.960 -8.228 -21.293 1.00 89.88 208 ILE A O 1
ATOM 1584 N N . THR A 1 209 ? 5.098 -9.322 -22.883 1.00 89.44 209 THR A N 1
ATOM 1585 C CA . THR A 1 209 ? 3.930 -9.660 -23.707 1.00 89.44 209 THR A CA 1
ATOM 1586 C C . THR A 1 209 ? 3.955 -11.138 -24.071 1.00 89.44 209 THR A C 1
ATOM 1588 O O . THR A 1 209 ? 5.010 -11.770 -24.063 1.00 89.44 209 THR A O 1
ATOM 1591 N N . GLY A 1 210 ? 2.781 -11.708 -24.355 1.00 85.94 210 GLY A N 1
ATOM 1592 C CA . GLY A 1 210 ? 2.660 -13.088 -24.834 1.00 85.94 210 GLY A CA 1
ATOM 1593 C C . GLY A 1 210 ? 2.850 -14.182 -23.777 1.00 85.94 210 GLY A C 1
ATOM 1594 O O . GLY A 1 210 ? 2.858 -15.356 -24.135 1.00 85.94 210 GLY A O 1
ATOM 1595 N N . ARG A 1 211 ? 2.982 -13.834 -22.490 1.00 90.62 211 ARG A N 1
ATOM 1596 C CA . ARG A 1 211 ? 2.995 -14.791 -21.372 1.00 90.62 211 ARG A CA 1
ATOM 1597 C C . ARG A 1 211 ? 2.489 -14.162 -20.075 1.00 90.62 211 ARG A C 1
ATOM 1599 O O . ARG A 1 211 ? 2.540 -12.943 -19.924 1.00 90.62 211 ARG A O 1
ATOM 1606 N N . ALA A 1 212 ? 2.060 -15.003 -19.136 1.00 88.31 212 ALA A N 1
ATOM 1607 C CA . ALA A 1 212 ? 1.822 -14.588 -17.756 1.00 88.31 212 ALA A CA 1
ATOM 1608 C C . ALA A 1 212 ? 3.135 -14.143 -17.088 1.00 88.31 212 ALA A C 1
ATOM 1610 O O . ALA A 1 212 ? 4.223 -14.600 -17.465 1.00 88.31 212 ALA A O 1
ATOM 1611 N N . LEU A 1 213 ? 3.030 -13.242 -16.111 1.00 89.62 213 LEU A N 1
ATOM 1612 C CA . LEU A 1 213 ? 4.168 -12.830 -15.292 1.00 89.62 213 LEU A CA 1
ATOM 1613 C C . LEU A 1 213 ? 4.639 -14.008 -14.437 1.00 89.62 213 LEU A C 1
ATOM 1615 O O . LEU A 1 213 ? 3.829 -14.796 -13.959 1.00 89.62 213 LEU A O 1
ATOM 1619 N N . THR A 1 214 ? 5.950 -14.136 -14.259 1.00 89.31 214 THR A N 1
ATOM 1620 C CA . THR A 1 214 ? 6.535 -15.096 -13.319 1.00 89.31 214 THR A CA 1
ATOM 1621 C C . THR A 1 214 ? 6.894 -14.390 -12.023 1.00 89.31 214 THR A C 1
ATOM 1623 O O . THR A 1 214 ? 7.013 -13.167 -11.978 1.00 89.31 214 THR A O 1
ATOM 1626 N N . PHE A 1 215 ? 7.116 -15.156 -10.957 1.00 88.62 215 PHE A N 1
ATOM 1627 C CA . PHE A 1 215 ? 7.532 -14.591 -9.675 1.00 88.62 215 PHE A CA 1
ATOM 1628 C C . PHE A 1 215 ? 8.860 -13.825 -9.805 1.00 88.62 215 PHE A C 1
ATOM 1630 O O . PHE A 1 215 ? 9.025 -12.731 -9.268 1.00 88.62 215 PHE A O 1
ATOM 1637 N N . GLN A 1 216 ? 9.760 -14.344 -10.640 1.00 91.06 216 GLN A N 1
ATOM 1638 C CA . GLN A 1 216 ? 11.017 -13.689 -10.971 1.00 91.06 216 GLN A CA 1
ATOM 1639 C C . GLN A 1 216 ? 10.815 -12.322 -11.650 1.00 91.06 216 GLN A C 1
ATOM 1641 O O . GLN A 1 216 ? 11.563 -11.395 -11.358 1.00 91.06 216 GLN A O 1
ATOM 1646 N N . ASP A 1 217 ? 9.786 -12.139 -12.491 1.00 93.81 217 ASP A N 1
ATOM 1647 C CA . ASP A 1 217 ? 9.505 -10.820 -13.079 1.00 93.81 217 ASP A CA 1
ATOM 1648 C C . ASP A 1 217 ? 9.173 -9.769 -12.008 1.00 93.81 217 ASP A C 1
ATOM 1650 O O . ASP A 1 217 ? 9.612 -8.621 -12.115 1.00 93.81 217 ASP A O 1
ATOM 1654 N N . TYR A 1 218 ? 8.433 -10.162 -10.965 1.00 94.06 218 TYR A N 1
ATOM 1655 C CA . TYR A 1 218 ? 8.111 -9.297 -9.826 1.00 94.06 218 TYR A CA 1
ATOM 1656 C C . TYR A 1 218 ? 9.360 -8.909 -9.034 1.00 94.06 218 TYR A C 1
ATOM 1658 O O . TYR A 1 218 ? 9.526 -7.735 -8.688 1.00 94.06 218 TYR A O 1
ATOM 1666 N N . LEU A 1 219 ? 10.261 -9.864 -8.788 1.00 93.31 219 LEU A N 1
ATOM 1667 C CA . LEU A 1 219 ? 11.513 -9.614 -8.074 1.00 93.31 219 LEU A CA 1
ATOM 1668 C C . LEU A 1 219 ? 12.508 -8.769 -8.881 1.00 93.31 219 LEU A C 1
ATOM 1670 O O . LEU A 1 219 ? 13.185 -7.901 -8.327 1.00 93.31 219 LEU A O 1
ATOM 1674 N N . GLU A 1 220 ? 12.589 -8.962 -10.193 1.00 94.81 220 GLU A N 1
ATOM 1675 C CA . GLU A 1 220 ? 13.499 -8.197 -11.053 1.00 94.81 220 GLU A CA 1
ATOM 1676 C C . GLU A 1 220 ? 13.034 -6.756 -11.273 1.00 94.81 220 GLU A C 1
ATOM 1678 O O . GLU A 1 220 ? 13.854 -5.858 -11.477 1.00 94.81 220 GLU A O 1
ATOM 1683 N N . SER A 1 221 ? 11.727 -6.495 -11.206 1.00 95.75 221 SER A N 1
ATOM 1684 C CA . SER A 1 221 ? 11.201 -5.148 -11.410 1.00 95.75 221 SER A CA 1
ATOM 1685 C C . SER A 1 221 ? 11.431 -4.247 -10.197 1.00 95.75 221 SER A C 1
ATOM 1687 O O . SER A 1 221 ? 11.111 -4.608 -9.071 1.00 95.75 221 SER A O 1
ATOM 1689 N N . ASP A 1 222 ? 11.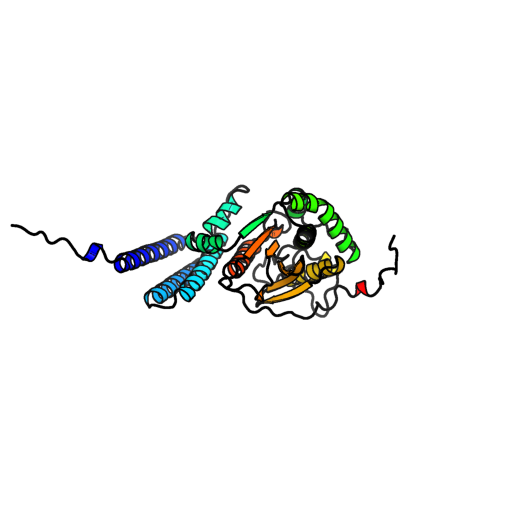923 -3.024 -10.410 1.00 95.94 222 ASP A N 1
ATOM 1690 C CA . ASP A 1 222 ? 11.942 -1.952 -9.394 1.00 95.94 222 ASP A CA 1
ATOM 1691 C C . ASP A 1 222 ? 10.706 -1.040 -9.461 1.00 95.94 222 ASP A C 1
ATOM 1693 O O . ASP A 1 222 ? 10.592 -0.069 -8.705 1.00 95.94 222 ASP A O 1
ATOM 1697 N N . ILE A 1 223 ? 9.815 -1.304 -10.415 1.00 97.19 223 ILE A N 1
ATOM 1698 C CA . ILE A 1 223 ? 8.629 -0.505 -10.710 1.00 97.19 223 ILE A CA 1
ATOM 1699 C C . ILE A 1 223 ? 7.399 -1.388 -10.528 1.00 97.19 223 ILE A C 1
ATOM 1701 O O . ILE A 1 223 ? 7.352 -2.508 -11.037 1.00 97.19 223 ILE A O 1
ATOM 1705 N N . GLY A 1 224 ? 6.410 -0.864 -9.818 1.00 96.81 224 GLY A N 1
ATOM 1706 C CA . GLY A 1 224 ? 5.137 -1.527 -9.590 1.00 96.81 224 GLY A CA 1
ATOM 1707 C C . GLY A 1 224 ? 4.001 -0.516 -9.597 1.00 96.81 224 GLY A C 1
ATOM 1708 O O . GLY A 1 224 ? 4.211 0.685 -9.397 1.00 96.81 224 GLY A O 1
ATOM 1709 N N . CYS A 1 225 ? 2.793 -1.006 -9.831 1.00 96.75 225 CYS A N 1
ATOM 1710 C CA . CYS A 1 225 ? 1.560 -0.235 -9.757 1.00 96.75 225 CYS A CA 1
ATOM 1711 C C . CYS A 1 225 ? 0.614 -0.836 -8.716 1.00 96.75 225 CYS A C 1
ATOM 1713 O O . CYS A 1 225 ? 0.895 -1.893 -8.158 1.00 96.75 225 CYS A O 1
ATOM 1715 N N . CYS A 1 226 ? -0.522 -0.180 -8.455 1.00 97.06 226 CYS A N 1
ATOM 1716 C CA . CYS A 1 226 ? -1.487 -0.599 -7.430 1.00 97.06 226 CYS A CA 1
ATOM 1717 C C . CYS A 1 226 ? -1.870 -2.087 -7.499 1.00 97.06 226 CYS A C 1
ATOM 1719 O O . CYS A 1 226 ? -2.015 -2.717 -6.458 1.00 97.06 226 CYS A O 1
ATOM 1721 N N . THR A 1 227 ? -1.943 -2.672 -8.699 1.00 96.00 227 THR A N 1
ATOM 1722 C CA . THR A 1 227 ? -2.207 -4.111 -8.880 1.00 96.00 227 THR A CA 1
ATOM 1723 C C . THR A 1 227 ? -1.096 -4.986 -8.308 1.00 96.00 227 THR A C 1
ATOM 1725 O O . THR A 1 227 ? -1.383 -5.932 -7.582 1.00 96.00 227 THR A O 1
ATOM 1728 N N . ASP A 1 228 ? 0.167 -4.639 -8.563 1.00 96.44 228 ASP A N 1
ATOM 1729 C CA . ASP A 1 228 ? 1.324 -5.388 -8.065 1.00 96.44 228 ASP A CA 1
ATOM 1730 C C . ASP A 1 228 ? 1.395 -5.343 -6.528 1.00 96.44 228 ASP A C 1
ATOM 1732 O O . ASP A 1 228 ? 1.604 -6.371 -5.882 1.00 96.44 228 ASP A O 1
ATOM 1736 N N . TYR A 1 229 ? 1.143 -4.165 -5.937 1.00 97.44 229 TYR A N 1
ATOM 1737 C CA . TYR A 1 229 ? 1.079 -4.002 -4.480 1.00 97.44 229 TYR A CA 1
ATOM 1738 C C . TYR A 1 229 ? -0.079 -4.800 -3.868 1.00 97.44 229 TYR A C 1
ATOM 1740 O O . TYR A 1 229 ? 0.131 -5.517 -2.891 1.00 97.44 229 TYR A O 1
ATOM 1748 N N . ALA A 1 230 ? -1.288 -4.694 -4.429 1.00 97.25 230 ALA A N 1
ATOM 1749 C CA . ALA A 1 230 ? -2.475 -5.340 -3.875 1.00 97.25 230 ALA A CA 1
ATOM 1750 C C . ALA A 1 230 ? -2.393 -6.872 -3.945 1.00 97.25 230 ALA A C 1
ATOM 1752 O O . ALA A 1 230 ? -2.788 -7.558 -3.003 1.00 97.25 230 ALA A O 1
ATOM 1753 N N . TYR A 1 231 ? -1.846 -7.416 -5.037 1.00 95.62 231 TYR A N 1
ATOM 1754 C CA . TYR A 1 231 ? -1.715 -8.863 -5.221 1.00 95.62 231 TYR A CA 1
ATOM 1755 C C . TYR A 1 231 ? -0.688 -9.470 -4.270 1.00 95.62 231 TYR A C 1
ATOM 1757 O O . TYR A 1 231 ? -0.976 -10.485 -3.637 1.00 95.62 231 TYR A O 1
ATOM 1765 N N . LEU A 1 232 ? 0.485 -8.846 -4.113 1.00 95.62 232 LEU A N 1
ATOM 1766 C CA . LEU A 1 232 ? 1.465 -9.358 -3.159 1.00 95.62 232 LEU A CA 1
ATOM 1767 C C . LEU A 1 232 ? 1.000 -9.182 -1.708 1.00 95.62 232 LEU A C 1
ATOM 1769 O O . LEU A 1 232 ? 1.216 -10.072 -0.886 1.00 95.62 232 LEU A O 1
ATOM 1773 N N . LEU A 1 233 ? 0.351 -8.062 -1.376 1.00 97.38 233 LEU A N 1
ATOM 1774 C CA . LEU A 1 233 ? -0.181 -7.874 -0.030 1.00 97.38 233 LEU A CA 1
ATOM 1775 C C . LEU A 1 233 ? -1.273 -8.906 0.283 1.00 97.38 233 LEU A C 1
ATOM 1777 O O . LEU A 1 233 ? -1.238 -9.479 1.367 1.00 97.38 233 LEU A O 1
ATOM 1781 N N . HIS A 1 234 ? -2.188 -9.178 -0.656 1.00 96.81 234 HIS A N 1
ATOM 1782 C CA . HIS A 1 234 ? -3.207 -10.231 -0.521 1.00 96.81 234 HIS A CA 1
ATOM 1783 C C . HIS A 1 234 ? -2.552 -11.566 -0.158 1.00 96.81 234 HIS A C 1
ATOM 1785 O O . HIS A 1 234 ? -2.844 -12.152 0.881 1.00 96.81 234 HIS A O 1
ATOM 1791 N N . ALA A 1 235 ? -1.549 -11.948 -0.949 1.00 94.62 235 ALA A N 1
ATOM 1792 C CA . ALA A 1 235 ? -0.778 -13.162 -0.760 1.00 94.62 235 ALA A CA 1
ATOM 1793 C C . ALA A 1 235 ? -0.101 -13.258 0.619 1.00 94.62 235 ALA A C 1
ATOM 1795 O O . ALA A 1 235 ? -0.111 -14.307 1.267 1.00 94.62 235 ALA A O 1
ATOM 1796 N N . LEU A 1 236 ? 0.492 -12.160 1.091 1.00 96.00 236 LEU A N 1
ATOM 1797 C CA . LEU A 1 236 ? 1.128 -12.103 2.408 1.00 96.00 236 LEU A CA 1
ATOM 1798 C C . LEU A 1 236 ? 0.119 -12.134 3.561 1.00 96.00 236 LEU A C 1
ATOM 1800 O O . LEU A 1 236 ? 0.440 -12.660 4.628 1.00 96.00 236 LEU A O 1
ATOM 1804 N N . LEU A 1 237 ? -1.073 -11.567 3.368 1.00 97.50 237 LEU A N 1
ATOM 1805 C CA . LEU A 1 237 ? -2.156 -11.608 4.347 1.00 97.50 237 LEU A CA 1
ATOM 1806 C C . LEU A 1 237 ? -2.715 -13.029 4.484 1.00 97.50 237 LEU A C 1
ATOM 1808 O O . LEU A 1 237 ? -2.862 -13.492 5.617 1.00 97.50 237 LEU A O 1
ATOM 1812 N N . ASP A 1 238 ? -2.911 -13.741 3.370 1.00 96.00 238 ASP A N 1
ATOM 1813 C CA . ASP A 1 238 ? -3.319 -15.153 3.366 1.00 96.00 238 ASP A CA 1
ATOM 1814 C C . ASP A 1 238 ? -2.291 -16.029 4.087 1.00 96.00 238 ASP A C 1
ATOM 1816 O O . ASP A 1 238 ? -2.632 -16.783 4.999 1.00 96.00 238 ASP A O 1
ATOM 1820 N N . ALA A 1 239 ? -1.004 -15.871 3.754 1.00 95.69 239 ALA A N 1
ATOM 1821 C CA . ALA A 1 239 ? 0.086 -16.600 4.404 1.00 95.69 239 ALA A CA 1
ATOM 1822 C C . ALA A 1 239 ? 0.202 -16.298 5.911 1.00 95.69 239 ALA A C 1
ATOM 1824 O O . ALA A 1 239 ? 0.737 -17.104 6.672 1.00 95.69 239 ALA A O 1
ATOM 1825 N N . ALA A 1 240 ? -0.288 -15.137 6.354 1.00 96.88 240 ALA A N 1
ATOM 1826 C CA . ALA A 1 240 ? -0.342 -14.745 7.757 1.00 96.88 240 ALA A CA 1
ATOM 1827 C C . ALA A 1 240 ? -1.664 -15.130 8.455 1.00 96.88 240 ALA A C 1
ATOM 1829 O O . ALA A 1 240 ? -1.826 -14.806 9.631 1.00 96.88 240 ALA A O 1
ATOM 1830 N N . GLY A 1 241 ? -2.583 -15.813 7.763 1.00 96.62 241 GLY A N 1
ATOM 1831 C CA . GLY A 1 241 ? -3.843 -16.310 8.319 1.00 96.62 241 GLY A CA 1
ATOM 1832 C C . GLY A 1 241 ? -4.957 -15.267 8.432 1.00 96.62 241 GLY A C 1
ATOM 1833 O O . GLY A 1 241 ? -5.920 -15.487 9.166 1.00 96.62 241 GLY A O 1
ATOM 1834 N N . PHE A 1 242 ? -4.851 -14.130 7.741 1.00 97.94 242 PHE A N 1
ATOM 1835 C CA . PHE A 1 242 ? -5.905 -13.117 7.749 1.00 97.94 242 PHE A CA 1
ATOM 1836 C C . PHE A 1 242 ? -6.977 -13.415 6.702 1.00 97.94 242 PHE A C 1
ATOM 1838 O O . PHE A 1 242 ? -6.678 -13.621 5.529 1.00 97.94 242 PHE A O 1
ATOM 1845 N N . THR A 1 243 ? -8.247 -13.312 7.098 1.00 97.69 243 THR A N 1
ATOM 1846 C CA . THR A 1 243 ? -9.349 -13.226 6.130 1.00 97.69 243 THR A CA 1
ATOM 1847 C C . THR A 1 243 ? -9.265 -11.884 5.412 1.00 97.69 243 THR A C 1
ATOM 1849 O O . THR A 1 243 ? -9.397 -10.834 6.044 1.00 97.69 243 THR A O 1
ATOM 1852 N N . ASN A 1 244 ? -9.027 -11.900 4.103 1.00 98.12 244 ASN A N 1
ATOM 1853 C CA . ASN A 1 244 ? -8.865 -10.686 3.315 1.00 98.12 244 ASN A CA 1
ATOM 1854 C C . ASN A 1 244 ? -9.420 -10.855 1.890 1.00 98.12 244 ASN A C 1
ATOM 1856 O O . ASN A 1 244 ? -9.695 -11.967 1.451 1.00 98.12 244 ASN A O 1
ATOM 1860 N N . ARG A 1 245 ? -9.637 -9.746 1.182 1.00 97.56 245 ARG A N 1
ATOM 1861 C CA . ARG A 1 245 ? -10.131 -9.724 -0.200 1.00 97.56 245 ARG A CA 1
ATOM 1862 C C . ARG A 1 245 ? -9.515 -8.575 -0.981 1.00 97.56 245 ARG A C 1
ATOM 1864 O O . ARG A 1 245 ? -9.101 -7.569 -0.403 1.00 97.56 245 ARG A O 1
ATOM 1871 N N . LEU A 1 246 ? -9.493 -8.709 -2.300 1.00 97.62 246 LEU A N 1
ATOM 1872 C CA . LEU A 1 246 ? -9.210 -7.590 -3.187 1.00 97.62 246 LEU A CA 1
ATOM 1873 C C . LEU A 1 246 ? -10.445 -6.688 -3.303 1.00 97.62 246 LEU A C 1
ATOM 1875 O O . LEU A 1 246 ? -11.580 -7.163 -3.385 1.00 97.62 246 LEU A O 1
ATOM 1879 N N . SER A 1 247 ? -10.204 -5.385 -3.361 1.00 97.75 247 SER A N 1
ATOM 1880 C CA . SER A 1 247 ? -11.214 -4.367 -3.638 1.00 97.75 247 SER A CA 1
ATOM 1881 C C . SER A 1 247 ? -10.699 -3.446 -4.733 1.00 97.75 247 SER A C 1
ATOM 1883 O O . SER A 1 247 ? -9.553 -2.997 -4.694 1.00 97.75 247 SER A O 1
ATOM 1885 N N . SER A 1 248 ? -11.533 -3.173 -5.732 1.00 97.12 248 SER A N 1
ATOM 1886 C CA . SER A 1 248 ? -11.172 -2.333 -6.870 1.00 97.12 248 SER A CA 1
ATOM 1887 C C . SER A 1 248 ? -12.236 -1.290 -7.159 1.00 97.12 248 SER A C 1
ATOM 1889 O O . SER A 1 248 ? -13.420 -1.600 -7.278 1.00 97.12 248 SER A O 1
ATOM 1891 N N . ILE A 1 249 ? -11.766 -0.061 -7.334 1.00 95.81 249 ILE A N 1
ATOM 1892 C CA . ILE A 1 249 ? -12.514 1.081 -7.857 1.00 95.81 249 ILE A CA 1
ATOM 1893 C C . ILE A 1 249 ? -11.928 1.476 -9.220 1.00 95.81 249 ILE A C 1
ATOM 1895 O O . ILE A 1 249 ? -10.806 1.075 -9.550 1.00 95.81 249 ILE A O 1
ATOM 1899 N N . PRO A 1 250 ? -12.622 2.293 -10.026 1.00 94.38 250 PRO A N 1
ATOM 1900 C CA . PRO A 1 250 ? -12.058 2.853 -11.249 1.00 94.38 250 PRO A CA 1
ATOM 1901 C C . PRO A 1 250 ? -10.642 3.426 -11.064 1.00 94.38 250 PRO A C 1
ATOM 1903 O O . PRO A 1 250 ? -10.414 4.415 -10.369 1.00 94.38 250 PRO A O 1
ATOM 1906 N N . GLY A 1 251 ? -9.669 2.780 -11.712 1.00 92.44 251 GLY A N 1
ATOM 1907 C CA . GLY A 1 251 ? -8.266 3.198 -11.716 1.00 92.44 251 GLY A CA 1
ATOM 1908 C C . GLY A 1 251 ? -7.452 2.837 -10.469 1.00 92.44 251 GLY A C 1
ATOM 1909 O O . GLY A 1 251 ? -6.297 3.256 -10.386 1.00 92.44 251 GLY A O 1
ATOM 1910 N N . HIS A 1 252 ? -7.996 2.077 -9.511 1.00 96.88 252 HIS A N 1
ATOM 1911 C CA . HIS A 1 252 ? -7.253 1.670 -8.316 1.00 96.88 252 HIS A CA 1
ATOM 1912 C C . HIS A 1 252 ? -7.693 0.309 -7.763 1.00 96.88 252 HIS A C 1
ATOM 1914 O O . HIS A 1 252 ? -8.850 -0.096 -7.871 1.00 96.88 252 HIS A O 1
ATOM 1920 N N . ILE A 1 253 ? -6.752 -0.408 -7.159 1.00 97.50 253 ILE A N 1
ATOM 1921 C CA . ILE A 1 253 ? -6.985 -1.691 -6.495 1.00 97.50 253 ILE A CA 1
ATOM 1922 C C . ILE A 1 253 ? -6.165 -1.738 -5.208 1.00 97.50 253 ILE A C 1
ATOM 1924 O O . ILE A 1 253 ? -5.031 -1.261 -5.162 1.00 97.50 253 ILE A O 1
ATOM 1928 N N . PHE A 1 254 ? -6.775 -2.280 -4.165 1.00 98.12 254 PHE A N 1
ATOM 1929 C CA . PHE A 1 254 ? -6.250 -2.359 -2.808 1.00 98.12 254 PHE A CA 1
ATOM 1930 C C . PHE A 1 254 ? -6.844 -3.589 -2.107 1.00 98.12 254 PHE A C 1
ATOM 1932 O O . PHE A 1 254 ? -7.551 -4.392 -2.724 1.00 98.12 254 PHE A O 1
ATOM 1939 N N . ASN A 1 255 ? -6.548 -3.756 -0.821 1.00 98.50 255 ASN A N 1
ATOM 1940 C CA . ASN A 1 255 ? -7.019 -4.881 -0.026 1.00 98.50 255 ASN A CA 1
ATOM 1941 C C . ASN A 1 255 ? -8.037 -4.416 1.011 1.00 98.50 255 ASN A C 1
ATOM 1943 O O . ASN A 1 255 ? -7.954 -3.314 1.548 1.00 98.50 255 ASN A O 1
ATOM 1947 N N . GLU A 1 256 ? -8.966 -5.295 1.348 1.00 98.62 256 GLU A N 1
ATOM 1948 C CA . GLU A 1 256 ? -9.710 -5.220 2.595 1.00 98.62 256 GLU A CA 1
ATOM 1949 C C . GLU A 1 256 ? -9.368 -6.441 3.436 1.00 98.62 256 GLU A C 1
ATOM 1951 O O . GLU A 1 256 ? -9.235 -7.542 2.907 1.00 98.62 256 GLU A O 1
ATOM 1956 N N . VAL A 1 257 ? -9.212 -6.262 4.742 1.00 98.62 257 VAL A N 1
ATOM 1957 C CA . VAL A 1 257 ? -8.827 -7.330 5.670 1.00 98.62 257 VAL A CA 1
ATOM 1958 C C . VAL A 1 257 ? -9.678 -7.279 6.926 1.00 98.62 257 VAL A C 1
ATOM 1960 O O . VAL A 1 257 ? -10.024 -6.197 7.402 1.00 98.62 257 VAL A O 1
ATOM 1963 N N . GLN A 1 258 ? -10.019 -8.442 7.474 1.00 98.50 258 GLN A N 1
ATOM 1964 C CA . GLN A 1 258 ? -10.657 -8.511 8.778 1.00 98.50 258 GLN A CA 1
ATOM 1965 C C . GLN A 1 258 ? -9.627 -8.354 9.896 1.00 98.50 258 GLN A C 1
ATOM 1967 O O . GLN A 1 258 ? -8.697 -9.147 10.018 1.00 98.50 258 GLN A O 1
ATOM 1972 N N . ILE A 1 259 ? -9.829 -7.343 10.737 1.00 98.12 259 ILE A N 1
ATOM 1973 C CA . ILE A 1 259 ? -9.066 -7.102 11.962 1.00 98.12 259 ILE A CA 1
ATOM 1974 C C . ILE A 1 259 ? -10.080 -7.044 13.097 1.00 98.12 259 ILE A C 1
ATOM 1976 O O . ILE A 1 259 ? -11.012 -6.235 13.069 1.00 98.12 259 ILE A O 1
ATOM 1980 N N . ARG A 1 260 ? -9.929 -7.919 14.094 1.00 96.44 260 ARG A N 1
ATOM 1981 C CA . ARG A 1 260 ? -10.845 -8.041 15.240 1.00 96.44 260 ARG A CA 1
ATOM 1982 C C . ARG A 1 260 ? -12.318 -8.158 14.817 1.00 96.44 260 ARG A C 1
ATOM 1984 O O . ARG A 1 260 ? -13.196 -7.538 15.412 1.00 96.44 260 ARG A O 1
ATOM 1991 N N . GLY A 1 261 ? -12.575 -8.920 13.752 1.00 96.75 261 GLY A N 1
ATOM 1992 C CA . GLY A 1 261 ? -13.918 -9.176 13.221 1.00 96.75 261 GLY A CA 1
ATOM 1993 C C . GLY A 1 261 ? -14.561 -8.021 12.442 1.00 96.75 261 GLY A C 1
ATOM 1994 O O . GLY A 1 261 ? -15.735 -8.118 12.098 1.00 96.75 261 GLY A O 1
ATOM 1995 N N . ARG A 1 262 ? -13.834 -6.935 12.152 1.00 98.00 262 ARG A N 1
ATOM 1996 C CA . ARG A 1 262 ? -14.315 -5.830 11.304 1.00 98.00 262 ARG A CA 1
ATOM 1997 C C . ARG A 1 262 ? -13.471 -5.726 10.047 1.00 98.00 262 ARG A C 1
ATOM 1999 O O . ARG A 1 262 ? -12.282 -6.018 10.092 1.00 98.00 262 ARG A O 1
ATOM 2006 N N . TRP A 1 263 ? -14.070 -5.297 8.943 1.00 98.31 263 TRP A N 1
ATOM 2007 C CA . TRP A 1 263 ? -13.336 -5.036 7.709 1.00 98.31 263 TRP A CA 1
ATOM 2008 C C . TRP A 1 263 ? -12.605 -3.695 7.777 1.00 98.31 263 TRP A C 1
ATOM 2010 O O . TRP A 1 263 ? -13.171 -2.686 8.185 1.00 98.31 263 TRP A O 1
ATOM 2020 N N . HIS A 1 264 ? -11.350 -3.708 7.353 1.00 98.62 264 HIS A N 1
ATOM 2021 C CA . HIS A 1 264 ? -10.468 -2.556 7.252 1.00 98.62 264 HIS A CA 1
ATOM 2022 C C . HIS A 1 264 ? -9.967 -2.442 5.815 1.00 98.62 264 HIS A C 1
ATOM 2024 O O . HIS A 1 264 ? -9.529 -3.442 5.247 1.00 98.62 264 HIS A O 1
ATOM 2030 N N . THR A 1 265 ? -9.964 -1.240 5.244 1.00 98.50 265 THR A N 1
ATOM 2031 C CA . THR A 1 265 ? -9.263 -0.972 3.982 1.00 98.50 265 THR A CA 1
ATOM 2032 C C . THR A 1 265 ? -7.767 -0.872 4.256 1.00 98.50 265 THR A C 1
ATOM 2034 O O . THR A 1 265 ? -7.357 -0.166 5.176 1.00 98.50 265 THR A O 1
ATOM 2037 N N . VAL A 1 266 ? -6.945 -1.552 3.460 1.00 98.62 266 VAL A N 1
ATOM 2038 C CA . VAL A 1 266 ? -5.482 -1.567 3.563 1.00 98.62 266 VAL A CA 1
ATOM 2039 C C . VAL A 1 266 ? -4.885 -1.383 2.179 1.00 98.62 266 VAL A C 1
ATOM 2041 O O . VAL A 1 266 ? -5.160 -2.147 1.255 1.00 98.62 266 VAL A O 1
ATOM 2044 N N . ASP A 1 267 ? -4.027 -0.380 2.040 1.00 98.62 267 ASP A N 1
ATOM 2045 C CA . ASP A 1 267 ? -3.454 -0.014 0.752 1.00 98.62 267 ASP A CA 1
ATOM 2046 C C . ASP A 1 267 ? -1.930 0.123 0.845 1.00 98.62 267 ASP A C 1
ATOM 2048 O O . ASP A 1 267 ? -1.400 1.135 1.314 1.00 98.62 267 ASP A O 1
ATOM 2052 N N . ALA A 1 268 ? -1.224 -0.902 0.360 1.00 98.38 268 ALA A N 1
ATOM 2053 C CA . ALA A 1 268 ? 0.236 -0.916 0.258 1.00 98.38 268 ALA A CA 1
ATOM 2054 C C . ALA A 1 268 ? 0.791 0.024 -0.818 1.00 98.38 268 ALA A C 1
ATOM 2056 O O . ALA A 1 268 ? 1.974 0.331 -0.785 1.00 98.38 268 ALA A O 1
ATOM 2057 N N . ASN A 1 269 ? -0.014 0.517 -1.759 1.00 98.06 269 ASN A N 1
ATOM 2058 C CA . ASN A 1 269 ? 0.468 1.507 -2.716 1.00 98.06 269 ASN A CA 1
ATOM 2059 C C . ASN A 1 269 ? 0.632 2.887 -2.059 1.00 98.06 269 ASN A C 1
ATOM 2061 O O . ASN A 1 269 ? 1.464 3.681 -2.486 1.00 98.06 269 ASN A O 1
ATOM 2065 N N . ILE A 1 270 ? -0.165 3.195 -1.027 1.00 97.62 270 ILE A N 1
ATOM 2066 C CA . ILE A 1 270 ? -0.143 4.502 -0.346 1.00 97.62 270 ILE A CA 1
ATOM 2067 C C . ILE A 1 270 ? 0.167 4.422 1.155 1.00 97.62 270 ILE A C 1
ATOM 2069 O O . ILE A 1 270 ? 0.221 5.461 1.815 1.00 97.62 270 ILE A O 1
ATOM 2073 N N . ASN A 1 271 ? 0.392 3.230 1.709 1.00 98.12 271 ASN A N 1
ATOM 2074 C CA . ASN A 1 271 ? 0.595 2.967 3.137 1.00 98.12 271 ASN A CA 1
ATOM 2075 C C . ASN A 1 271 ? -0.467 3.610 4.034 1.00 98.12 271 ASN A C 1
ATOM 2077 O O . ASN A 1 271 ? -0.157 4.421 4.919 1.00 98.12 271 ASN A O 1
ATOM 2081 N N . VAL A 1 272 ? -1.729 3.275 3.776 1.00 98.25 272 VAL A N 1
ATOM 2082 C CA . VAL A 1 272 ? -2.872 3.726 4.575 1.00 98.25 272 VAL A CA 1
ATOM 2083 C C . VAL A 1 272 ? -3.715 2.532 4.996 1.00 98.25 272 VAL A C 1
ATOM 2085 O O . VAL A 1 272 ? -3.946 1.619 4.207 1.00 98.25 272 VAL A O 1
ATOM 2088 N N . VAL A 1 273 ? -4.183 2.574 6.242 1.00 98.38 273 VAL A N 1
ATOM 2089 C CA . VAL A 1 273 ? -5.219 1.681 6.763 1.00 98.38 273 VAL A CA 1
ATOM 2090 C C . VAL A 1 273 ? -6.391 2.524 7.252 1.00 98.38 273 VAL A C 1
ATOM 2092 O O . VAL A 1 273 ? -6.168 3.535 7.919 1.00 98.38 273 VAL A O 1
ATOM 2095 N N . THR A 1 274 ? -7.621 2.118 6.954 1.00 97.88 274 THR A N 1
ATOM 2096 C CA . THR A 1 274 ? -8.829 2.690 7.567 1.00 97.88 274 THR A CA 1
ATOM 2097 C C . THR A 1 274 ? -9.551 1.651 8.412 1.00 97.88 274 THR A C 1
ATOM 2099 O O . THR A 1 274 ? -9.303 0.452 8.280 1.00 97.88 274 THR A O 1
ATOM 2102 N N . ASP A 1 275 ? -10.421 2.088 9.318 1.00 97.56 275 ASP A N 1
ATOM 2103 C CA . ASP A 1 275 ? -11.197 1.212 10.203 1.00 97.56 275 ASP A CA 1
ATOM 2104 C C . ASP A 1 275 ? -12.528 0.707 9.628 1.00 97.56 275 ASP A C 1
ATOM 2106 O O . ASP A 1 275 ? -13.355 0.183 10.374 1.00 97.56 275 ASP A O 1
ATOM 2110 N N . HIS A 1 276 ? -12.709 0.846 8.312 1.00 97.81 276 HIS A N 1
ATOM 2111 C CA . HIS A 1 276 ? -13.912 0.457 7.580 1.00 97.81 276 HIS A CA 1
ATOM 2112 C C . HIS A 1 276 ? -13.563 -0.221 6.246 1.00 97.81 276 HIS A C 1
ATOM 2114 O O . HIS A 1 276 ? -12.521 0.067 5.641 1.00 97.81 276 HIS A O 1
ATOM 2120 N N . ALA A 1 277 ? -14.460 -1.082 5.751 1.00 97.50 277 ALA A N 1
ATOM 2121 C CA . ALA A 1 277 ? -14.457 -1.478 4.343 1.00 97.50 277 ALA A CA 1
ATOM 2122 C C . ALA A 1 277 ? -14.754 -0.260 3.468 1.00 97.50 277 ALA A C 1
ATOM 2124 O O . ALA A 1 277 ? -15.454 0.659 3.895 1.00 97.50 277 ALA A O 1
ATOM 2125 N N . TRP A 1 278 ? -14.280 -0.267 2.226 1.00 96.06 278 TRP A N 1
ATOM 2126 C CA . TRP A 1 278 ? -14.420 0.874 1.330 1.00 96.06 278 TRP A CA 1
ATOM 2127 C C . TRP A 1 278 ? -15.887 1.2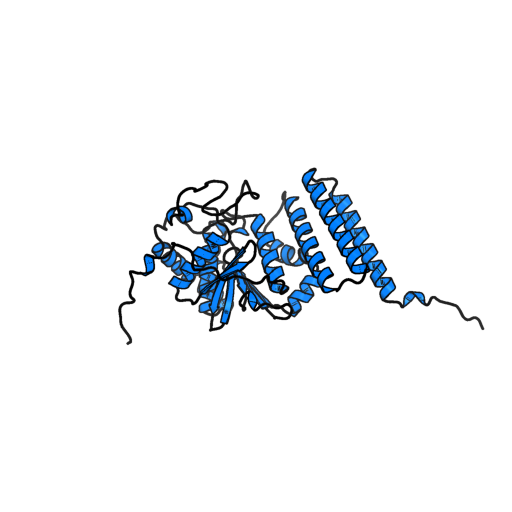46 1.081 1.00 96.06 278 TRP A C 1
ATOM 2129 O O . TRP A 1 278 ? -16.258 2.414 1.177 1.00 96.06 278 TRP A O 1
ATOM 2139 N N . ASN A 1 279 ? -16.735 0.243 0.843 1.00 95.56 279 ASN A N 1
ATOM 2140 C CA . ASN A 1 279 ? -18.164 0.438 0.573 1.00 95.56 279 ASN A CA 1
ATOM 2141 C C . ASN A 1 279 ? -18.983 0.843 1.813 1.00 95.56 279 ASN A C 1
ATOM 2143 O O . ASN A 1 279 ? -20.120 1.286 1.664 1.00 95.56 279 ASN A O 1
ATOM 2147 N N . ASP A 1 280 ? -18.410 0.752 3.017 1.00 96.19 280 ASP A N 1
ATOM 2148 C CA . ASP A 1 280 ? -19.071 1.160 4.266 1.00 96.19 280 ASP A CA 1
ATOM 2149 C C . ASP A 1 280 ? -18.798 2.639 4.613 1.00 96.19 280 ASP A C 1
ATOM 2151 O O . ASP A 1 280 ? -19.368 3.203 5.556 1.00 96.19 280 ASP A O 1
ATOM 2155 N N . VAL A 1 281 ? -17.924 3.300 3.848 1.00 93.31 281 VAL A N 1
ATOM 2156 C CA . VAL A 1 281 ? -17.544 4.695 4.068 1.00 93.31 281 VAL A CA 1
ATOM 2157 C C . VAL A 1 281 ? -18.566 5.643 3.435 1.00 93.31 281 VAL A C 1
ATOM 2159 O O . VAL A 1 281 ? -18.481 6.012 2.270 1.00 93.31 281 VAL A O 1
ATOM 2162 N N . GLY A 1 282 ? -19.532 6.108 4.220 1.00 91.06 282 GLY A N 1
ATOM 2163 C CA . GLY A 1 282 ? -20.481 7.136 3.799 1.00 91.06 282 GLY A CA 1
ATOM 2164 C C . GLY A 1 282 ? -20.003 8.568 4.087 1.00 91.06 282 GLY A C 1
ATOM 2165 O O . GLY A 1 282 ? -19.085 8.785 4.880 1.00 91.06 282 GLY A O 1
ATOM 2166 N N . PRO A 1 283 ? -20.693 9.598 3.557 1.00 86.00 283 PRO A N 1
ATOM 2167 C CA . PRO A 1 283 ? -20.384 11.005 3.839 1.00 86.00 283 PRO A CA 1
ATOM 2168 C C . PRO A 1 283 ? -20.475 11.421 5.312 1.00 86.00 283 PRO A C 1
ATOM 2170 O O . PRO A 1 283 ? -20.058 12.528 5.643 1.00 86.00 283 PRO A O 1
ATOM 2173 N N . GLN A 1 284 ? -21.089 10.599 6.163 1.00 87.94 284 GLN A N 1
ATOM 2174 C CA . GLN A 1 284 ? -21.279 10.839 7.598 1.00 87.94 284 GLN A CA 1
ATOM 2175 C C . GLN A 1 284 ? -20.557 9.797 8.464 1.00 87.94 284 GLN A C 1
ATOM 2177 O O . GLN A 1 284 ? -20.645 9.869 9.686 1.00 87.94 284 GLN A O 1
ATOM 2182 N N . THR A 1 285 ? -19.877 8.824 7.851 1.00 92.50 285 THR A N 1
ATOM 2183 C CA . THR A 1 285 ? -19.151 7.784 8.581 1.00 92.50 285 THR A CA 1
ATOM 2184 C C . THR A 1 285 ? -17.867 8.397 9.146 1.00 92.50 285 THR A C 1
ATOM 2186 O O . THR A 1 285 ? -17.046 8.876 8.359 1.00 92.50 285 THR A O 1
ATOM 2189 N N . PRO A 1 286 ? -17.676 8.436 10.478 1.00 94.31 286 PRO A N 1
ATOM 2190 C CA . PRO A 1 286 ? -16.398 8.833 11.051 1.00 94.31 286 PRO A CA 1
ATOM 2191 C C . PRO A 1 286 ? -15.353 7.764 10.727 1.00 94.31 286 PRO A C 1
ATOM 2193 O O . PRO A 1 286 ? -15.626 6.575 10.881 1.00 94.31 286 PRO A O 1
ATOM 2196 N N . LEU A 1 287 ? -14.165 8.180 10.288 1.00 95.50 287 LEU A N 1
ATOM 2197 C CA . LEU A 1 287 ? -13.078 7.259 9.950 1.00 95.50 287 LEU A CA 1
ATOM 2198 C C . LEU A 1 287 ? -11.873 7.465 10.849 1.00 95.50 287 LEU A C 1
ATOM 2200 O O . LEU A 1 287 ? -11.432 8.595 11.064 1.00 95.50 287 LEU A O 1
ATOM 2204 N N . GLU A 1 288 ? -11.266 6.368 11.277 1.00 97.19 288 GLU A N 1
ATOM 2205 C CA . GLU A 1 288 ? -9.874 6.362 11.700 1.00 97.19 288 GLU A CA 1
ATOM 2206 C C . GLU A 1 288 ? -8.990 6.066 10.482 1.00 97.19 288 GLU A C 1
ATOM 2208 O O . GLU A 1 288 ? -9.096 5.009 9.864 1.00 97.19 288 GLU A O 1
ATOM 2213 N N . ILE A 1 289 ? -8.114 7.005 10.123 1.00 96.19 289 ILE A N 1
ATOM 2214 C CA . ILE A 1 289 ? -7.175 6.886 9.004 1.00 96.19 289 ILE A CA 1
ATOM 2215 C C . ILE A 1 289 ? -5.761 6.796 9.574 1.00 96.19 289 ILE A C 1
ATOM 2217 O O . ILE A 1 289 ? -5.199 7.780 10.057 1.00 96.19 289 ILE A O 1
ATOM 2221 N N . MET A 1 290 ? -5.168 5.612 9.485 1.00 97.81 290 MET A N 1
ATOM 2222 C CA . MET A 1 290 ? -3.808 5.322 9.918 1.00 97.81 290 MET A CA 1
ATOM 2223 C C . MET A 1 290 ? -2.835 5.458 8.742 1.00 97.81 290 MET A C 1
ATOM 2225 O O . MET A 1 290 ? -2.903 4.724 7.758 1.00 97.81 290 MET A O 1
ATOM 2229 N N . ILE A 1 291 ? -1.904 6.399 8.848 1.00 96.75 291 ILE A N 1
ATOM 2230 C CA . ILE A 1 291 ? -0.943 6.781 7.813 1.00 96.75 291 ILE A CA 1
ATOM 2231 C C . ILE A 1 291 ? 0.447 6.302 8.228 1.00 96.75 291 ILE A C 1
ATOM 2233 O O . ILE A 1 291 ? 0.987 6.746 9.243 1.00 96.75 291 ILE A O 1
ATOM 2237 N N . PHE A 1 292 ? 1.063 5.441 7.418 1.00 96.81 292 PHE A N 1
ATOM 2238 C CA . PHE A 1 292 ? 2.389 4.882 7.698 1.00 96.81 292 PHE A CA 1
ATOM 2239 C C . PHE A 1 292 ? 3.477 5.489 6.791 1.00 96.81 292 PHE A C 1
ATOM 2241 O O . PHE A 1 292 ? 3.171 6.030 5.717 1.00 96.81 292 PHE A O 1
ATOM 2248 N N . PRO A 1 293 ? 4.763 5.437 7.185 1.00 95.69 293 PRO A N 1
ATOM 2249 C CA . PRO A 1 293 ? 5.863 5.879 6.330 1.00 95.69 293 PRO A CA 1
ATOM 2250 C C . PRO A 1 293 ? 5.901 5.079 5.024 1.00 95.69 293 PRO A C 1
ATOM 2252 O O . PRO A 1 293 ? 5.732 3.866 5.050 1.00 95.69 293 PRO A O 1
ATOM 2255 N N . HIS A 1 294 ? 6.141 5.735 3.885 1.00 95.94 294 HIS A N 1
ATOM 2256 C CA . HIS A 1 294 ? 6.196 5.077 2.574 1.00 95.94 294 HIS A CA 1
ATOM 2257 C C . HIS A 1 294 ? 7.536 5.369 1.874 1.00 95.94 294 HIS A C 1
ATOM 2259 O O . HIS A 1 294 ? 7.907 6.545 1.764 1.00 95.94 294 HIS A O 1
ATOM 2265 N N . PRO A 1 295 ? 8.258 4.352 1.364 1.00 94.44 295 PRO A N 1
ATOM 2266 C CA . PRO A 1 295 ? 9.558 4.536 0.705 1.00 94.44 295 PRO A CA 1
ATOM 2267 C C . PRO A 1 295 ? 9.455 5.435 -0.535 1.00 94.44 295 PRO A C 1
ATOM 2269 O O . PRO A 1 295 ? 10.263 6.335 -0.725 1.00 94.44 295 PRO A O 1
ATOM 2272 N N . GLY A 1 296 ? 8.380 5.300 -1.317 1.00 94.31 296 GLY A N 1
ATOM 2273 C CA . GLY A 1 296 ? 8.095 6.167 -2.467 1.00 94.31 296 GLY A CA 1
ATOM 2274 C C . GLY A 1 296 ? 7.924 7.667 -2.174 1.00 94.31 296 GLY A C 1
ATOM 2275 O O . GLY A 1 296 ? 7.962 8.463 -3.107 1.00 94.31 296 GLY A O 1
ATOM 2276 N N . LEU A 1 297 ? 7.777 8.071 -0.907 1.00 94.38 297 LEU A N 1
ATOM 2277 C CA . LEU A 1 297 ? 7.680 9.479 -0.489 1.00 94.38 297 LEU A CA 1
ATOM 2278 C C . LEU A 1 297 ? 8.959 10.001 0.177 1.00 94.38 297 LEU A C 1
ATOM 2280 O O . LEU A 1 297 ? 9.034 11.174 0.540 1.00 94.38 297 LEU A O 1
ATOM 2284 N N . THR A 1 298 ? 9.957 9.138 0.350 1.00 91.19 298 THR A N 1
ATOM 2285 C CA . THR A 1 298 ? 11.237 9.478 0.968 1.00 91.19 298 THR A CA 1
ATOM 2286 C C . THR A 1 298 ? 12.299 9.543 -0.126 1.00 91.19 298 THR A C 1
ATOM 2288 O O . THR A 1 298 ? 12.383 8.600 -0.909 1.00 91.19 298 THR A O 1
ATOM 2291 N N . PRO A 1 299 ? 13.116 10.612 -0.224 1.00 90.19 299 PRO A N 1
ATOM 2292 C CA . PRO A 1 299 ? 14.216 10.645 -1.185 1.00 90.19 299 PRO A CA 1
ATOM 2293 C C . PRO A 1 299 ? 15.136 9.430 -1.003 1.00 90.19 299 PRO A C 1
ATOM 2295 O O . PRO A 1 299 ? 15.764 9.272 0.043 1.00 90.19 299 PRO A O 1
ATOM 2298 N N . GLY A 1 300 ? 15.183 8.568 -2.015 1.00 92.12 300 GLY A N 1
ATOM 2299 C CA . GLY A 1 300 ? 15.807 7.249 -1.955 1.00 92.12 300 GLY A CA 1
ATOM 2300 C C . GLY A 1 300 ? 15.559 6.458 -3.240 1.00 92.12 300 GLY A C 1
ATOM 2301 O O . GLY A 1 300 ? 15.028 7.000 -4.213 1.00 92.12 300 GLY A O 1
ATOM 2302 N N . ARG A 1 301 ? 15.921 5.168 -3.249 1.00 94.00 301 ARG A N 1
ATOM 2303 C CA . ARG A 1 301 ? 15.853 4.300 -4.445 1.00 94.00 301 ARG A CA 1
ATOM 2304 C C . ARG A 1 301 ? 14.446 4.218 -5.045 1.00 94.00 301 ARG A C 1
ATOM 2306 O O . ARG A 1 301 ? 14.273 4.232 -6.264 1.00 94.00 301 ARG A O 1
ATOM 2313 N N . LEU A 1 302 ? 13.436 4.132 -4.183 1.00 95.31 302 LEU A N 1
ATOM 2314 C CA . LEU A 1 302 ? 12.045 3.911 -4.581 1.00 95.31 302 LEU A CA 1
ATOM 2315 C C . LEU A 1 302 ? 11.229 5.202 -4.678 1.00 95.31 302 LEU A C 1
ATOM 2317 O O . LEU A 1 302 ? 10.032 5.123 -4.932 1.00 95.31 302 LEU A O 1
ATOM 2321 N N . TYR A 1 303 ? 11.845 6.377 -4.501 1.00 94.69 303 TYR A N 1
ATOM 2322 C CA . TYR A 1 303 ? 11.147 7.662 -4.533 1.00 94.69 303 TYR A CA 1
ATOM 2323 C C . TYR A 1 303 ? 10.395 7.883 -5.850 1.00 94.69 303 TYR A C 1
ATOM 2325 O O . TYR A 1 303 ? 10.944 7.658 -6.935 1.00 94.69 303 TYR A O 1
ATOM 2333 N N . ARG A 1 304 ? 9.146 8.354 -5.761 1.00 93.69 304 ARG A N 1
ATOM 2334 C CA . ARG A 1 304 ? 8.287 8.653 -6.912 1.00 93.69 304 ARG A CA 1
ATOM 2335 C C . ARG A 1 304 ? 7.464 9.904 -6.651 1.00 93.69 304 ARG A C 1
ATOM 2337 O O . ARG A 1 304 ? 6.619 9.942 -5.761 1.00 93.69 304 ARG A O 1
ATOM 2344 N N . ARG A 1 305 ? 7.672 10.928 -7.482 1.00 89.50 305 ARG A N 1
ATOM 2345 C CA . ARG A 1 305 ? 6.984 12.224 -7.357 1.00 89.50 305 ARG A CA 1
ATOM 2346 C C . ARG A 1 305 ? 5.463 12.097 -7.484 1.00 89.50 305 ARG A C 1
ATOM 2348 O O . ARG A 1 305 ? 4.733 12.782 -6.777 1.00 89.50 305 ARG A O 1
ATOM 2355 N N . SER A 1 306 ? 4.997 11.216 -8.369 1.00 90.12 306 SER A N 1
ATOM 2356 C CA . SER A 1 306 ? 3.574 10.967 -8.638 1.00 90.12 306 SER A CA 1
ATOM 2357 C C . SER A 1 306 ? 2.829 10.341 -7.459 1.00 90.12 306 SER A C 1
ATOM 2359 O O . SER A 1 306 ? 1.606 10.449 -7.388 1.00 90.12 306 SER A O 1
ATOM 2361 N N . LEU A 1 307 ? 3.537 9.713 -6.515 1.00 93.94 307 LEU A N 1
ATOM 2362 C CA . LEU A 1 307 ? 2.894 9.008 -5.415 1.00 93.94 307 LEU A CA 1
ATOM 2363 C C . LEU A 1 307 ? 2.229 9.959 -4.414 1.00 93.94 307 LEU A C 1
ATOM 2365 O O . LEU A 1 307 ? 1.156 9.656 -3.902 1.00 93.94 307 LEU A O 1
ATOM 2369 N N . LEU A 1 308 ? 2.843 11.109 -4.130 1.00 91.88 308 LEU A N 1
ATOM 2370 C CA . LEU A 1 308 ? 2.306 12.068 -3.164 1.00 91.88 308 LEU A CA 1
ATOM 2371 C C . LEU A 1 308 ? 0.897 12.568 -3.538 1.00 91.88 308 LEU A C 1
ATOM 2373 O O . LEU A 1 308 ? -0.007 12.401 -2.715 1.00 91.88 308 LEU A O 1
ATOM 2377 N N . PRO A 1 309 ? 0.659 13.130 -4.743 1.00 91.31 309 PRO A N 1
ATOM 2378 C CA . PRO A 1 309 ? -0.684 13.560 -5.124 1.00 91.31 309 PRO A CA 1
ATOM 2379 C C . PRO A 1 309 ? -1.664 12.385 -5.189 1.00 91.31 309 PRO A C 1
ATOM 2381 O O . PRO A 1 309 ? -2.814 12.542 -4.784 1.00 91.31 309 PRO A O 1
ATOM 2384 N N . PHE A 1 310 ? -1.216 11.196 -5.615 1.00 92.31 310 PHE A N 1
ATOM 2385 C CA . PHE A 1 310 ? -2.056 10.000 -5.607 1.00 92.31 310 PHE A CA 1
ATOM 2386 C C . PHE A 1 310 ? -2.518 9.650 -4.183 1.00 92.31 310 PHE A C 1
ATOM 2388 O O . PHE A 1 310 ? -3.720 9.608 -3.927 1.00 92.31 310 PHE A O 1
ATOM 2395 N N . ARG A 1 311 ? -1.588 9.517 -3.228 1.00 94.44 311 ARG A N 1
ATOM 2396 C CA . ARG A 1 311 ? -1.881 9.246 -1.811 1.00 94.44 311 ARG A CA 1
ATOM 2397 C C . ARG A 1 311 ? -2.834 10.270 -1.206 1.00 94.44 311 ARG A C 1
ATOM 2399 O O . ARG A 1 311 ? -3.812 9.885 -0.574 1.00 94.44 311 ARG A O 1
ATOM 2406 N N . VAL A 1 312 ? -2.562 11.561 -1.403 1.00 90.56 312 VAL A N 1
ATOM 2407 C CA . VAL A 1 312 ? -3.426 12.632 -0.883 1.00 90.56 312 VAL A CA 1
ATOM 2408 C C . VAL A 1 312 ? -4.826 12.521 -1.482 1.00 90.56 312 VAL A C 1
ATOM 2410 O O . VAL A 1 312 ? -5.802 12.587 -0.741 1.00 90.56 312 VAL A O 1
ATOM 2413 N N . SER A 1 313 ? -4.943 12.282 -2.792 1.00 91.75 313 SER A N 1
ATOM 2414 C CA . SER A 1 313 ? -6.250 12.149 -3.443 1.00 91.75 313 SER A CA 1
ATOM 2415 C C . SER A 1 313 ? -7.073 10.982 -2.889 1.00 91.75 313 SER A C 1
ATOM 2417 O O . SER A 1 313 ? -8.267 11.155 -2.651 1.00 91.75 313 SER A O 1
ATOM 2419 N N . GLN A 1 314 ? -6.447 9.833 -2.611 1.00 93.38 314 GLN A N 1
ATOM 2420 C CA . GLN A 1 314 ? -7.140 8.677 -2.034 1.00 93.38 314 GLN A CA 1
ATOM 2421 C C . GLN A 1 314 ? -7.567 8.940 -0.586 1.00 93.38 314 GLN A C 1
ATOM 2423 O O . GLN A 1 314 ? -8.716 8.684 -0.232 1.00 93.38 314 GLN A O 1
ATOM 2428 N N . ILE A 1 315 ? -6.687 9.525 0.238 1.00 92.00 315 ILE A N 1
ATOM 2429 C CA . ILE A 1 315 ? -7.021 9.900 1.622 1.00 92.00 315 ILE A CA 1
ATOM 2430 C C . ILE A 1 315 ? -8.195 10.876 1.650 1.00 92.00 315 ILE A C 1
ATOM 2432 O O . ILE A 1 315 ? -9.121 10.683 2.428 1.00 92.00 315 ILE A O 1
ATOM 2436 N N . VAL A 1 316 ? -8.192 11.897 0.790 1.00 89.31 316 VAL A N 1
ATOM 2437 C CA . VAL A 1 316 ? -9.278 12.884 0.722 1.00 89.31 316 VAL A CA 1
ATOM 2438 C C . VAL A 1 316 ? -10.585 12.244 0.256 1.00 89.31 316 VAL A C 1
ATOM 2440 O O . VAL A 1 316 ? -11.625 12.536 0.840 1.00 89.31 316 VAL A O 1
ATOM 2443 N N . ARG A 1 317 ? -10.553 11.352 -0.746 1.00 89.50 317 ARG A N 1
ATOM 2444 C CA . ARG A 1 317 ? -11.743 10.609 -1.203 1.00 89.50 317 ARG A CA 1
ATOM 2445 C C . ARG A 1 317 ? -12.369 9.800 -0.066 1.00 89.50 317 ARG A C 1
ATOM 2447 O O . ARG A 1 317 ? -13.563 9.958 0.185 1.00 89.50 317 ARG A O 1
ATOM 2454 N N . MET A 1 318 ? -11.557 9.020 0.654 1.00 91.81 318 MET A N 1
ATOM 2455 C CA . MET A 1 318 ? -11.997 8.262 1.832 1.00 91.81 318 MET A CA 1
ATOM 2456 C C . MET A 1 318 ? -12.538 9.199 2.911 1.00 91.81 318 MET A C 1
ATOM 2458 O O . MET A 1 318 ? -13.694 9.097 3.304 1.00 91.81 318 MET A O 1
ATOM 2462 N N . ALA A 1 319 ? -11.734 10.178 3.329 1.00 90.44 319 ALA A N 1
ATOM 2463 C CA . ALA A 1 319 ? -12.070 11.102 4.404 1.00 90.44 319 ALA A CA 1
ATOM 2464 C C . ALA A 1 319 ? -13.347 11.893 4.126 1.00 90.44 319 ALA A C 1
ATOM 2466 O O . ALA A 1 319 ? -14.051 12.205 5.082 1.00 90.44 319 ALA A O 1
ATOM 2467 N N . ALA A 1 320 ? -13.646 12.207 2.859 1.00 87.56 320 ALA A N 1
ATOM 2468 C CA . ALA A 1 320 ? -14.849 12.909 2.415 1.00 87.56 320 ALA A CA 1
ATOM 2469 C C . ALA A 1 320 ? -16.065 11.984 2.205 1.00 87.56 320 ALA A C 1
ATOM 2471 O O . ALA A 1 320 ? -17.184 12.482 2.064 1.00 87.56 320 ALA A O 1
ATOM 2472 N N . GLY A 1 321 ? -15.892 10.660 2.262 1.00 87.69 321 GLY A N 1
ATOM 2473 C CA . GLY A 1 321 ? -16.946 9.695 1.938 1.00 87.69 321 GLY A CA 1
ATOM 2474 C C . GLY A 1 321 ? -17.381 9.779 0.477 1.00 87.69 321 GLY A C 1
ATOM 2475 O O . GLY A 1 321 ? -18.541 9.542 0.153 1.00 87.69 321 GLY A O 1
ATOM 2476 N N . LEU A 1 322 ? -16.452 10.177 -0.398 1.00 86.69 322 LEU A N 1
ATOM 2477 C CA . LEU A 1 322 ? -16.618 10.210 -1.851 1.00 86.69 322 LEU A CA 1
ATOM 2478 C C . LEU A 1 322 ? -16.090 8.899 -2.436 1.00 86.69 322 LEU A C 1
ATOM 2480 O O . LEU A 1 322 ? -15.197 8.894 -3.287 1.00 86.69 322 LEU A O 1
ATOM 2484 N N . VAL A 1 323 ? -16.601 7.792 -1.904 1.00 86.31 323 VAL A N 1
ATOM 2485 C CA . VAL A 1 323 ? -16.224 6.448 -2.323 1.00 86.31 323 VAL A CA 1
ATOM 2486 C C . VAL A 1 323 ? -17.113 6.011 -3.479 1.00 86.31 323 VAL A C 1
ATOM 2488 O O . VAL A 1 323 ? -18.339 6.094 -3.428 1.00 86.31 323 VAL A O 1
ATOM 2491 N N . GLU A 1 324 ? -16.471 5.602 -4.564 1.00 89.38 324 GLU A N 1
ATOM 2492 C CA . GLU A 1 324 ? -17.135 4.881 -5.646 1.00 89.38 324 GLU A CA 1
ATOM 2493 C C . GLU A 1 324 ? -17.369 3.441 -5.182 1.00 89.38 324 GLU A C 1
ATOM 2495 O O . GLU A 1 324 ? -16.570 2.923 -4.400 1.00 89.38 324 GLU A O 1
ATOM 2500 N N . GLU A 1 325 ? -18.441 2.801 -5.648 1.00 93.62 325 GLU A N 1
ATOM 2501 C CA . GLU A 1 325 ? -18.715 1.404 -5.305 1.00 93.62 325 GLU A CA 1
ATOM 2502 C C . GLU A 1 325 ? -17.547 0.525 -5.769 1.00 93.62 325 GLU A C 1
ATOM 2504 O O . GLU A 1 325 ? -17.224 0.454 -6.958 1.00 93.62 325 GLU A O 1
ATOM 2509 N N . ALA A 1 326 ? -16.880 -0.112 -4.810 1.00 94.62 326 ALA A N 1
ATOM 2510 C CA . ALA A 1 326 ? -15.815 -1.053 -5.079 1.00 94.62 326 ALA A CA 1
ATOM 2511 C C . ALA A 1 326 ? -16.401 -2.400 -5.500 1.00 94.62 326 ALA A C 1
ATOM 2513 O O . ALA A 1 326 ? -17.325 -2.926 -4.878 1.00 94.62 326 ALA A O 1
ATOM 2514 N N . SER A 1 327 ? -15.792 -2.980 -6.527 1.00 96.31 327 SER A N 1
ATOM 2515 C CA . SER A 1 327 ? -15.966 -4.381 -6.892 1.00 96.31 327 SER A CA 1
ATOM 2516 C C . SER A 1 327 ? -14.954 -5.252 -6.147 1.00 96.31 327 SER A C 1
ATOM 2518 O O . SER A 1 327 ? -13.856 -4.796 -5.817 1.00 96.31 327 SER A O 1
ATOM 2520 N N . HIS A 1 328 ? -15.301 -6.517 -5.918 1.00 95.75 328 HIS A N 1
ATOM 2521 C CA . HIS A 1 328 ? -14.396 -7.511 -5.344 1.00 95.75 328 HIS A CA 1
ATOM 2522 C C . HIS A 1 328 ? -14.013 -8.506 -6.440 1.00 95.75 328 HIS A C 1
ATOM 2524 O O . HIS A 1 328 ? -14.755 -9.466 -6.669 1.00 95.75 328 HIS A O 1
ATOM 2530 N N . PRO A 1 329 ? -12.928 -8.247 -7.195 1.00 92.19 329 PRO A N 1
ATOM 2531 C CA . PRO A 1 329 ? -12.497 -9.175 -8.226 1.00 92.19 329 PRO A CA 1
ATOM 2532 C C . PRO A 1 329 ? -12.157 -10.528 -7.597 1.00 92.19 329 PRO A C 1
ATOM 2534 O O . PRO A 1 329 ? -11.799 -10.610 -6.420 1.00 92.19 329 PRO A O 1
ATOM 2537 N N . ALA A 1 330 ? -12.261 -11.585 -8.404 1.00 88.69 330 ALA A N 1
ATOM 2538 C CA . ALA A 1 330 ? -11.758 -12.891 -8.009 1.00 88.69 330 ALA A CA 1
ATOM 2539 C C . ALA A 1 330 ? -10.279 -12.791 -7.610 1.00 88.69 330 ALA A C 1
ATOM 2541 O O . ALA A 1 330 ? -9.558 -11.891 -8.059 1.00 88.69 330 ALA A O 1
ATOM 2542 N N . GLU A 1 331 ? -9.849 -13.734 -6.778 1.00 80.75 331 GLU A N 1
ATOM 2543 C CA . GLU A 1 331 ? -8.456 -13.857 -6.367 1.00 80.75 331 GLU A CA 1
ATOM 2544 C C . GLU A 1 331 ? -7.518 -13.816 -7.582 1.00 80.75 331 GLU A C 1
ATOM 2546 O O . GLU A 1 331 ? -7.870 -14.295 -8.671 1.00 80.75 331 GLU A O 1
ATOM 2551 N N . PRO A 1 332 ? -6.333 -13.201 -7.430 1.00 75.25 332 PRO A N 1
ATOM 2552 C CA . PRO A 1 332 ? -5.449 -12.972 -8.553 1.00 75.25 332 PRO A CA 1
ATOM 2553 C C . PRO A 1 332 ? -5.050 -14.314 -9.181 1.00 75.25 332 PRO A C 1
ATOM 2555 O O . PRO A 1 332 ? -4.637 -15.234 -8.467 1.00 75.25 332 PRO A O 1
ATOM 2558 N N . PRO A 1 333 ? -5.139 -14.451 -10.515 1.00 61.34 333 PRO A N 1
ATOM 2559 C CA . PRO A 1 333 ? -4.731 -15.675 -11.174 1.00 61.34 333 PRO A CA 1
ATOM 2560 C C . PRO A 1 333 ? -3.218 -15.856 -10.999 1.00 61.34 333 PRO A C 1
ATOM 2562 O O . PRO A 1 333 ? -2.420 -15.139 -11.596 1.00 61.34 333 PRO A O 1
ATOM 2565 N N . LEU A 1 334 ? -2.848 -16.858 -10.200 1.00 51.81 334 LEU A N 1
ATOM 2566 C CA . LEU A 1 334 ? -1.531 -17.502 -10.178 1.00 51.81 334 LEU A CA 1
ATOM 2567 C C . LEU A 1 334 ? -0.338 -16.678 -9.661 1.00 51.81 334 LEU A C 1
ATOM 2569 O O . LEU A 1 334 ? 0.670 -16.548 -10.350 1.00 51.81 334 LEU A O 1
ATOM 2573 N N . PHE A 1 335 ? -0.367 -16.283 -8.384 1.00 52.66 335 PHE A N 1
ATOM 2574 C CA . PHE A 1 335 ? 0.888 -16.148 -7.621 1.00 52.66 335 PHE A CA 1
ATOM 2575 C C . PHE A 1 335 ? 1.015 -17.021 -6.369 1.00 52.66 335 PHE A C 1
ATOM 2577 O O . PHE A 1 335 ? 2.076 -16.996 -5.759 1.00 52.66 335 PHE A O 1
ATOM 2584 N N . LEU A 1 336 ? 0.032 -17.867 -6.023 1.00 49.31 336 LEU A N 1
ATOM 2585 C CA . LEU A 1 336 ? 0.086 -18.671 -4.789 1.00 49.31 336 LEU A CA 1
ATOM 2586 C C . LEU A 1 336 ? -0.509 -20.085 -4.848 1.00 49.31 336 LEU A C 1
ATOM 2588 O O . LEU A 1 336 ? -0.902 -20.630 -3.822 1.00 49.31 336 LEU A O 1
ATOM 2592 N N . SER A 1 337 ? -0.475 -20.785 -5.983 1.00 44.19 337 SER A N 1
ATOM 2593 C CA . SER A 1 337 ? -0.726 -22.240 -5.935 1.00 44.19 337 SER A CA 1
ATOM 2594 C C . SER A 1 337 ? 0.362 -23.024 -5.165 1.00 44.19 337 SER A C 1
ATOM 2596 O O . SER A 1 337 ? 0.310 -24.248 -5.108 1.00 44.19 337 SER A O 1
ATOM 2598 N N . VAL A 1 338 ? 1.346 -22.342 -4.563 1.00 49.00 338 VAL A N 1
ATOM 2599 C CA . VAL A 1 338 ? 2.372 -22.927 -3.684 1.00 49.00 338 VAL A CA 1
ATOM 2600 C C . VAL A 1 338 ? 1.771 -23.412 -2.349 1.00 49.00 338 VAL A C 1
ATOM 2602 O O . VAL A 1 338 ? 2.372 -24.248 -1.682 1.00 49.00 338 VAL A O 1
ATOM 2605 N N . SER A 1 339 ? 0.561 -22.977 -1.970 1.00 45.09 339 SER A N 1
ATOM 2606 C CA . SER A 1 339 ? -0.103 -23.420 -0.731 1.00 45.09 339 SER A CA 1
ATOM 2607 C C . SER A 1 339 ? -0.823 -24.772 -0.821 1.00 45.09 339 SER A C 1
ATOM 2609 O O . SER A 1 339 ? -1.192 -25.317 0.214 1.00 45.09 339 SER A O 1
ATOM 2611 N N . ALA A 1 340 ? -0.969 -25.389 -1.999 1.00 43.16 340 ALA A N 1
ATOM 2612 C CA . ALA A 1 340 ? -1.637 -26.694 -2.094 1.00 43.16 340 ALA A CA 1
ATOM 2613 C C . ALA A 1 340 ? -0.782 -27.886 -1.592 1.00 43.16 340 ALA A C 1
ATOM 2615 O O . ALA A 1 340 ? -1.228 -29.027 -1.673 1.00 43.16 340 ALA A O 1
ATOM 2616 N N . GLY A 1 341 ? 0.440 -27.647 -1.092 1.00 43.31 341 GLY A N 1
ATOM 2617 C CA . GLY A 1 341 ? 1.371 -28.694 -0.645 1.00 43.31 341 GLY A CA 1
ATOM 2618 C C . GLY A 1 341 ? 1.686 -28.735 0.854 1.00 43.31 341 GLY A C 1
ATOM 2619 O O . GLY A 1 341 ? 2.420 -29.624 1.276 1.00 43.31 341 GLY A O 1
ATOM 2620 N N . ALA A 1 342 ? 1.166 -27.810 1.663 1.00 45.28 342 ALA A N 1
ATOM 2621 C CA . ALA A 1 342 ? 1.381 -27.815 3.109 1.00 45.28 342 ALA A CA 1
ATOM 2622 C C . ALA A 1 342 ? 0.039 -27.972 3.828 1.00 45.28 342 ALA A C 1
ATOM 2624 O O . ALA A 1 342 ? -0.531 -27.002 4.324 1.00 45.28 342 ALA A O 1
ATOM 2625 N N . GLU A 1 343 ? -0.472 -29.207 3.886 1.00 40.44 343 GLU A N 1
ATOM 2626 C CA . GLU A 1 343 ? -1.411 -29.554 4.954 1.00 40.44 343 GLU A CA 1
ATOM 2627 C C . GLU A 1 343 ? -0.754 -29.168 6.290 1.00 40.44 343 GLU A C 1
ATOM 2629 O O . GLU A 1 343 ? 0.392 -29.567 6.540 1.00 40.44 343 GLU A O 1
ATOM 2634 N N . PRO A 1 344 ? -1.418 -28.385 7.157 1.00 45.03 344 PRO A N 1
ATOM 2635 C CA . PRO A 1 344 ? -0.935 -28.208 8.514 1.00 45.03 344 PRO A CA 1
ATOM 2636 C C . PRO A 1 344 ? -0.859 -29.597 9.147 1.00 45.03 344 PRO A C 1
ATOM 2638 O O . PRO A 1 344 ? -1.859 -30.313 9.188 1.00 45.03 344 PRO A O 1
ATOM 2641 N N . ALA A 1 345 ? 0.333 -29.988 9.607 1.00 40.19 345 ALA A N 1
ATOM 2642 C CA . ALA A 1 345 ? 0.512 -31.247 10.311 1.00 40.19 345 ALA A CA 1
ATOM 2643 C C . ALA A 1 345 ? -0.550 -31.340 11.426 1.00 40.19 345 ALA A C 1
ATOM 2645 O O . ALA A 1 345 ? -0.629 -30.431 12.263 1.00 40.19 345 ALA A O 1
ATOM 2646 N N . PRO A 1 346 ? -1.404 -32.378 11.433 1.00 43.28 346 PRO A N 1
ATOM 2647 C CA . PRO A 1 346 ? -2.450 -32.489 12.427 1.00 43.28 346 PRO A CA 1
ATOM 2648 C C . PRO A 1 346 ? -1.818 -32.733 13.799 1.00 43.28 346 PRO A C 1
ATOM 2650 O O . PRO A 1 346 ? -1.314 -33.814 14.085 1.00 43.28 346 PRO A O 1
ATOM 2653 N N . GLY A 1 347 ? -1.906 -31.717 14.656 1.00 47.44 347 GLY A N 1
ATOM 2654 C CA . GLY A 1 347 ? -1.840 -31.861 16.104 1.00 47.44 347 GLY A CA 1
ATOM 2655 C C . GLY A 1 347 ? -0.464 -31.679 16.740 1.00 47.44 347 GLY A C 1
ATOM 2656 O O . GLY A 1 347 ? 0.389 -32.549 16.662 1.00 47.44 347 GLY A O 1
ATOM 2657 N N . THR A 1 348 ? -0.348 -30.622 17.543 1.00 33.38 348 THR A N 1
ATOM 2658 C CA . THR A 1 348 ? 0.002 -30.771 18.964 1.00 33.38 348 THR A CA 1
ATOM 2659 C C . THR A 1 348 ? -0.711 -29.673 19.745 1.00 33.38 348 THR A C 1
ATOM 2661 O O . THR A 1 348 ? -0.243 -28.539 19.818 1.00 33.38 348 THR A O 1
ATOM 2664 N N . VAL A 1 349 ? -1.871 -30.019 20.300 1.00 44.38 349 VAL A N 1
ATOM 2665 C CA . VAL A 1 349 ? -2.392 -29.355 21.496 1.00 44.38 349 VAL A CA 1
ATOM 2666 C C . VAL A 1 349 ? -1.630 -29.976 22.664 1.00 44.38 349 VAL A C 1
ATOM 2668 O O . VAL A 1 349 ? -1.713 -31.189 22.845 1.00 44.38 349 VAL A O 1
ATOM 2671 N N . ASN A 1 350 ? -0.881 -29.161 23.403 1.00 42.34 350 ASN A N 1
ATOM 2672 C CA . ASN A 1 350 ? -0.438 -29.462 24.764 1.00 42.34 350 ASN A CA 1
ATOM 2673 C C . ASN A 1 350 ? -0.997 -28.389 25.689 1.00 42.34 350 ASN A C 1
ATOM 2675 O O . ASN A 1 350 ? -0.852 -27.198 25.326 1.00 42.34 350 ASN A O 1
#